Protein AF-A0A1G1FWP8-F1 (afdb_monomer_lite)

Structure (mmCIF, N/CA/C/O backbone):
data_AF-A0A1G1FWP8-F1
#
_entry.id   AF-A0A1G1FWP8-F1
#
loop_
_atom_site.group_PDB
_atom_site.id
_atom_site.type_symbol
_atom_site.label_atom_id
_atom_site.label_alt_id
_atom_site.label_comp_id
_atom_site.label_asym_id
_atom_site.label_entity_id
_atom_site.label_seq_id
_atom_site.pdbx_PDB_ins_code
_atom_site.Cartn_x
_atom_site.Cartn_y
_atom_site.Cartn_z
_atom_site.occupancy
_atom_site.B_iso_or_equiv
_atom_site.auth_seq_id
_atom_site.auth_comp_id
_atom_site.auth_asym_id
_atom_site.auth_atom_id
_atom_site.pdbx_PDB_model_num
ATOM 1 N N . MET A 1 1 ? 5.254 16.203 -38.232 1.00 57.97 1 MET A N 1
ATOM 2 C CA . MET A 1 1 ? 5.543 15.141 -39.230 1.00 57.97 1 MET A CA 1
ATOM 3 C C . MET A 1 1 ? 5.847 15.829 -40.545 1.00 57.97 1 MET A C 1
ATOM 5 O O . MET A 1 1 ? 5.117 16.746 -40.890 1.00 57.97 1 MET A O 1
ATOM 9 N N . GLY A 1 2 ? 6.909 15.427 -41.246 1.00 68.50 2 GLY A N 1
ATOM 10 C CA . GLY A 1 2 ? 7.312 16.059 -42.510 1.00 68.50 2 GLY A CA 1
ATOM 11 C C . GLY A 1 2 ? 8.265 17.252 -42.384 1.00 68.50 2 GLY A C 1
ATOM 12 O O . GLY A 1 2 ? 8.711 17.759 -43.410 1.00 68.50 2 GLY A O 1
ATOM 13 N N . ASP A 1 3 ? 8.626 17.658 -41.164 1.00 78.38 3 ASP A N 1
ATOM 14 C CA . ASP A 1 3 ? 9.611 18.714 -40.929 1.00 78.38 3 ASP A CA 1
ATOM 15 C C . ASP A 1 3 ? 11.027 18.238 -41.263 1.00 78.38 3 ASP A C 1
ATOM 17 O O . ASP A 1 3 ? 11.394 17.084 -41.019 1.00 78.38 3 ASP A O 1
ATOM 21 N N . ASN A 1 4 ? 11.823 19.150 -41.817 1.00 83.50 4 ASN A N 1
ATOM 22 C CA . ASN A 1 4 ? 13.209 18.915 -42.193 1.00 83.50 4 ASN A CA 1
ATOM 23 C C . ASN A 1 4 ? 14.135 19.406 -41.080 1.00 83.50 4 ASN A C 1
ATOM 25 O O . ASN A 1 4 ? 14.260 20.610 -40.858 1.00 83.50 4 ASN A O 1
ATOM 29 N N . ILE A 1 5 ? 14.803 18.480 -40.396 1.00 82.75 5 ILE A N 1
ATOM 30 C CA . ILE A 1 5 ? 15.697 18.786 -39.278 1.00 82.75 5 ILE A CA 1
ATOM 31 C C . ILE A 1 5 ? 17.153 18.593 -39.723 1.00 82.75 5 ILE A C 1
ATOM 33 O O . ILE A 1 5 ? 17.507 17.517 -40.218 1.00 82.75 5 ILE A O 1
ATOM 37 N N . PRO A 1 6 ? 18.024 19.606 -39.560 1.00 81.25 6 PRO A N 1
ATOM 38 C CA . PRO A 1 6 ? 19.450 19.454 -39.811 1.00 81.25 6 PRO A CA 1
ATOM 39 C C . PRO A 1 6 ? 20.115 18.675 -38.669 1.00 81.25 6 PRO A C 1
ATOM 41 O O . PRO A 1 6 ? 20.051 19.070 -37.507 1.00 81.25 6 PRO A O 1
ATOM 44 N N . PHE A 1 7 ? 20.805 17.586 -39.001 1.00 78.31 7 PHE A N 1
ATOM 45 C CA . PHE A 1 7 ? 21.550 16.755 -38.058 1.00 78.31 7 PHE A CA 1
ATOM 46 C C . PHE A 1 7 ? 22.943 16.447 -38.631 1.00 78.31 7 PHE A C 1
ATOM 48 O O . PHE A 1 7 ? 23.071 15.938 -39.744 1.00 78.31 7 PHE A O 1
ATOM 55 N N . PHE A 1 8 ? 24.007 16.832 -37.913 1.00 74.81 8 PHE A N 1
ATOM 56 C CA . PHE A 1 8 ? 25.414 16.680 -38.339 1.00 74.81 8 PHE A CA 1
ATOM 57 C C . PHE A 1 8 ? 25.702 17.098 -39.799 1.00 74.81 8 PHE A C 1
ATOM 59 O O . PHE A 1 8 ? 26.427 16.429 -40.535 1.00 74.81 8 PHE A O 1
ATOM 66 N N . GLY A 1 9 ? 25.125 18.222 -40.240 1.00 72.81 9 GLY A N 1
ATOM 67 C CA . GLY A 1 9 ? 25.343 18.772 -41.585 1.00 72.81 9 GLY A CA 1
ATOM 68 C C . GLY A 1 9 ? 24.559 18.080 -42.711 1.00 72.81 9 GLY A C 1
ATOM 69 O O . GLY A 1 9 ? 24.780 18.398 -43.882 1.00 72.81 9 GLY A O 1
ATOM 70 N N . THR A 1 10 ? 23.644 17.165 -42.373 1.00 81.50 10 THR A N 1
ATOM 71 C CA . THR A 1 10 ? 22.699 16.522 -43.300 1.00 81.50 10 THR A CA 1
ATOM 72 C C . THR A 1 10 ? 21.267 16.820 -42.861 1.00 81.50 10 THR A C 1
ATOM 74 O O . THR A 1 10 ? 20.956 16.755 -41.677 1.00 81.50 10 THR A O 1
ATOM 77 N N . THR A 1 11 ? 20.388 17.165 -43.798 1.00 84.31 11 THR A N 1
ATOM 78 C CA . THR A 1 11 ? 18.976 17.433 -43.493 1.00 84.31 11 THR A CA 1
ATOM 79 C C . THR A 1 11 ? 18.168 16.148 -43.627 1.00 84.31 11 THR A C 1
ATOM 81 O O . THR A 1 11 ? 18.224 15.501 -44.672 1.00 84.31 11 THR A O 1
ATOM 84 N N . PHE A 1 12 ? 17.416 15.792 -42.586 1.00 86.31 12 PHE A N 1
ATOM 85 C CA . PHE A 1 12 ? 16.538 14.623 -42.562 1.00 86.31 12 PHE A CA 1
ATOM 86 C C . PHE A 1 12 ? 15.079 15.035 -42.432 1.00 86.31 12 PHE A C 1
ATOM 88 O O . PHE A 1 12 ? 14.762 15.975 -41.707 1.00 86.31 12 PHE A O 1
ATOM 95 N N . GLN A 1 13 ? 14.194 14.297 -43.098 1.00 86.31 13 GLN A N 1
ATOM 96 C CA . GLN A 1 13 ? 12.755 14.468 -42.953 1.00 86.31 13 GLN A CA 1
ATOM 97 C C . GLN A 1 13 ? 12.233 13.580 -41.819 1.00 86.31 13 GLN A C 1
ATOM 99 O O . GLN A 1 13 ? 12.523 12.382 -41.773 1.00 86.31 13 GLN A O 1
ATOM 104 N N . VAL A 1 14 ? 11.446 14.152 -40.907 1.00 86.81 14 VAL A N 1
ATOM 105 C CA . VAL A 1 14 ? 10.853 13.406 -39.789 1.00 86.81 14 VAL A CA 1
ATOM 106 C C . VAL A 1 14 ? 9.705 12.527 -40.285 1.00 86.81 14 VAL A C 1
ATOM 108 O O . VAL A 1 14 ? 8.637 13.037 -40.638 1.00 86.81 14 VAL A O 1
ATOM 111 N N . ALA A 1 15 ? 9.915 11.208 -40.250 1.00 86.06 15 ALA A N 1
ATOM 112 C CA . ALA A 1 15 ? 8.915 10.207 -40.628 1.00 86.06 15 ALA A CA 1
ATOM 113 C C . ALA A 1 15 ? 7.776 10.077 -39.599 1.00 86.06 15 ALA A C 1
ATOM 115 O O . ALA A 1 15 ? 6.624 9.886 -39.977 1.00 86.06 15 ALA A O 1
ATOM 116 N N . GLY A 1 16 ? 8.072 10.221 -38.304 1.00 84.44 16 GLY A N 1
ATOM 117 C CA . GLY A 1 16 ? 7.080 10.109 -37.237 1.00 84.44 16 GLY A CA 1
ATOM 118 C C . GLY A 1 16 ? 7.654 10.377 -35.850 1.00 84.44 16 GLY A C 1
ATOM 119 O O . GLY A 1 16 ? 8.866 10.481 -35.680 1.00 84.44 16 GLY A O 1
ATOM 120 N N . THR A 1 17 ? 6.762 10.509 -34.873 1.00 85.00 17 THR A N 1
ATOM 121 C CA . THR A 1 17 ? 7.079 10.690 -33.450 1.00 85.00 17 THR A CA 1
ATOM 122 C C . THR A 1 17 ? 6.459 9.544 -32.665 1.00 85.00 17 THR A C 1
ATOM 124 O O . THR A 1 17 ? 5.287 9.234 -32.873 1.00 85.00 17 THR A O 1
ATOM 127 N N . MET A 1 18 ? 7.240 8.911 -31.794 1.00 81.19 18 MET A N 1
ATOM 128 C CA . MET A 1 18 ? 6.778 7.813 -30.940 1.00 81.19 18 MET A CA 1
ATOM 129 C C . MET A 1 18 ? 6.233 8.342 -29.610 1.00 81.19 18 MET A C 1
ATOM 131 O O . MET A 1 18 ? 6.491 9.491 -29.245 1.00 81.19 18 MET A O 1
ATOM 135 N N . GLU A 1 19 ? 5.477 7.507 -28.896 1.00 82.25 19 GLU A N 1
ATOM 136 C CA . GLU A 1 19 ? 5.002 7.834 -27.551 1.00 82.25 19 GLU A CA 1
ATOM 137 C C . GLU A 1 19 ? 6.176 7.960 -26.566 1.00 82.25 19 GLU A C 1
ATOM 139 O O . GLU A 1 19 ? 7.147 7.201 -26.665 1.00 82.25 19 GLU A O 1
ATOM 144 N N . PRO A 1 20 ? 6.115 8.916 -25.623 1.00 77.25 20 PRO A N 1
ATOM 145 C CA . PRO A 1 20 ? 7.182 9.119 -24.657 1.00 77.25 20 PRO A CA 1
ATOM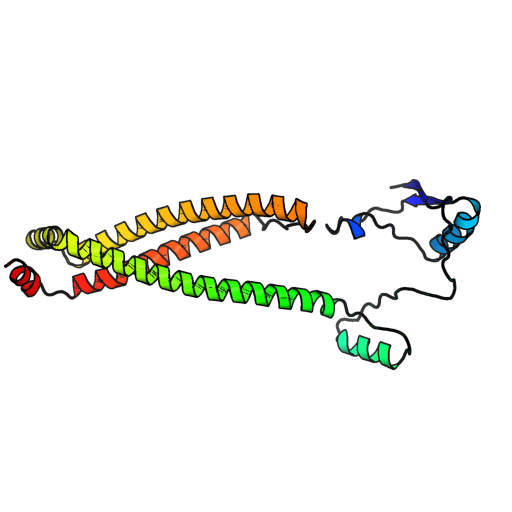 146 C C . PRO A 1 20 ? 7.298 7.913 -23.722 1.00 77.25 20 PRO A C 1
ATOM 148 O O . PRO A 1 20 ? 6.325 7.472 -23.114 1.00 77.25 20 PRO A O 1
ATOM 151 N N . THR A 1 21 ? 8.522 7.416 -23.569 1.00 73.12 21 THR A N 1
ATOM 152 C CA . THR A 1 21 ? 8.863 6.323 -22.649 1.00 73.12 21 THR A CA 1
ATOM 153 C C . THR A 1 21 ? 8.963 6.797 -21.197 1.00 73.12 21 THR A C 1
ATOM 155 O O . THR A 1 21 ? 9.006 5.980 -20.279 1.00 73.12 21 THR A O 1
ATOM 158 N N . GLY A 1 22 ? 9.019 8.116 -20.972 1.00 67.38 22 GLY A N 1
ATOM 159 C CA . GLY A 1 22 ? 9.203 8.725 -19.655 1.00 67.38 22 GLY A CA 1
ATOM 160 C C . GLY A 1 22 ? 10.665 8.751 -19.201 1.00 67.38 22 GLY A C 1
ATOM 161 O O . GLY A 1 22 ? 10.961 9.223 -18.104 1.00 67.38 22 GLY A O 1
ATOM 162 N N . MET A 1 23 ? 11.590 8.269 -20.033 1.00 68.81 23 MET A N 1
ATOM 163 C CA . MET A 1 23 ? 13.027 8.342 -19.801 1.00 68.81 23 MET A CA 1
ATOM 164 C C . MET A 1 23 ? 13.624 9.440 -20.687 1.00 68.81 23 MET A C 1
ATOM 166 O O . MET A 1 23 ? 13.801 9.239 -21.886 1.00 68.81 23 MET A O 1
ATOM 170 N N . ASP A 1 24 ? 14.012 10.573 -20.087 1.00 64.88 24 ASP A N 1
ATOM 171 C CA . ASP A 1 24 ? 14.519 11.781 -20.783 1.00 64.88 24 ASP A CA 1
ATOM 172 C C . ASP A 1 24 ? 15.655 11.490 -21.788 1.00 64.88 24 ASP A C 1
ATOM 174 O O . ASP A 1 24 ? 15.802 12.190 -22.786 1.00 64.88 24 ASP A O 1
ATOM 178 N N . PHE A 1 25 ? 16.444 10.433 -21.566 1.00 66.06 25 PHE A N 1
ATOM 179 C CA . PHE A 1 25 ? 17.474 9.993 -22.511 1.00 66.06 25 PHE A CA 1
ATOM 180 C C . PHE A 1 25 ? 16.898 9.361 -23.792 1.00 66.06 25 PHE A C 1
ATOM 182 O O . PHE A 1 25 ? 17.335 9.701 -24.891 1.00 66.06 25 PHE A O 1
ATOM 189 N N . PHE A 1 26 ? 15.923 8.457 -23.668 1.00 71.50 26 PHE A N 1
ATOM 190 C CA . PHE A 1 26 ? 15.308 7.780 -24.815 1.00 71.50 26 PHE A CA 1
ATOM 191 C C . PHE A 1 26 ? 14.341 8.701 -25.560 1.00 71.50 26 PHE A C 1
ATOM 193 O O . PHE A 1 26 ? 14.305 8.684 -26.789 1.00 71.50 26 PHE A O 1
ATOM 200 N N . ASP A 1 27 ? 13.645 9.578 -24.839 1.00 77.69 27 ASP A N 1
ATOM 201 C CA . ASP A 1 27 ? 12.673 10.514 -25.415 1.00 77.69 27 ASP A CA 1
ATOM 202 C C . ASP A 1 27 ? 13.338 11.624 -26.254 1.00 77.69 27 ASP A C 1
ATOM 204 O O . ASP A 1 27 ? 12.684 12.284 -27.060 1.00 77.69 27 ASP A O 1
ATOM 208 N N . ARG A 1 28 ? 14.660 11.806 -26.115 1.00 79.38 28 ARG A N 1
ATOM 209 C CA . ARG A 1 28 ? 15.481 12.719 -26.934 1.00 79.38 28 ARG A CA 1
ATOM 210 C C . ARG A 1 28 ? 16.308 12.005 -28.004 1.00 79.38 28 ARG A C 1
ATOM 212 O O . ARG A 1 28 ? 17.201 12.616 -28.594 1.00 79.38 28 ARG A O 1
ATOM 219 N N . SER A 1 29 ? 16.051 10.721 -28.246 1.00 81.62 29 SER A N 1
ATOM 220 C CA . SER A 1 29 ? 16.776 9.931 -29.242 1.00 81.62 29 SER A CA 1
ATOM 221 C C . SER A 1 29 ? 16.056 9.913 -30.596 1.00 81.62 29 SER A C 1
ATOM 223 O O . SER A 1 29 ? 14.831 9.962 -30.677 1.00 81.62 29 SER A O 1
ATOM 225 N N . GLY A 1 30 ? 16.835 9.881 -31.680 1.00 84.94 30 GLY A N 1
ATOM 226 C CA . GLY A 1 30 ? 16.328 9.758 -33.045 1.00 84.94 30 GLY A CA 1
ATOM 227 C C . GLY A 1 30 ? 16.655 8.386 -33.621 1.00 84.94 30 GLY A C 1
ATOM 228 O O . GLY A 1 30 ? 17.785 7.916 -33.496 1.00 84.94 30 GLY A O 1
ATOM 229 N N . PHE A 1 31 ? 15.684 7.766 -34.288 1.00 85.19 31 PHE A N 1
ATOM 230 C CA . PHE A 1 31 ? 15.853 6.481 -34.962 1.00 85.19 31 PHE A CA 1
ATOM 231 C C . PHE A 1 31 ? 15.969 6.708 -36.467 1.00 85.19 31 PHE A C 1
ATOM 233 O O . PHE A 1 31 ? 15.176 7.439 -37.060 1.00 85.19 31 PHE A O 1
ATOM 240 N N . MET A 1 32 ? 16.971 6.095 -37.090 1.00 87.75 32 MET A N 1
ATOM 241 C CA . MET A 1 32 ? 17.199 6.191 -38.530 1.00 87.75 32 MET A CA 1
ATOM 242 C C . MET A 1 32 ? 17.766 4.884 -39.075 1.00 87.75 32 MET A C 1
ATOM 244 O O . MET A 1 32 ? 18.295 4.064 -38.326 1.00 87.75 32 MET A O 1
ATOM 248 N N . SER A 1 33 ? 17.672 4.700 -40.392 1.00 88.38 33 SER A N 1
ATOM 249 C CA . SER A 1 33 ? 18.286 3.549 -41.052 1.00 88.38 33 SER A CA 1
ATOM 250 C C . SER A 1 33 ? 19.816 3.613 -40.972 1.00 88.38 33 SER A C 1
ATOM 252 O O . SER A 1 33 ? 20.410 4.697 -40.961 1.00 88.38 33 SER A O 1
ATOM 254 N N . LEU A 1 34 ? 20.465 2.446 -40.976 1.00 84.75 34 LEU A N 1
ATOM 255 C CA . LEU A 1 34 ? 21.926 2.351 -40.966 1.00 84.75 34 LEU A CA 1
ATOM 256 C C . LEU A 1 34 ? 22.547 3.034 -42.201 1.00 84.75 34 LEU A C 1
ATOM 258 O O . LEU A 1 34 ? 23.570 3.708 -42.102 1.00 84.75 34 LEU A O 1
ATOM 262 N N . GLU A 1 35 ? 21.882 2.944 -43.356 1.00 84.94 35 GLU A N 1
ATOM 263 C CA . GLU A 1 35 ? 22.312 3.615 -44.585 1.00 84.94 35 GLU A CA 1
ATOM 264 C C . GLU A 1 35 ? 22.304 5.147 -44.433 1.00 84.94 35 GLU A C 1
ATOM 266 O O . GLU A 1 35 ? 23.266 5.826 -44.810 1.00 84.94 35 GLU A O 1
ATOM 271 N N . SER A 1 36 ? 21.243 5.697 -43.834 1.00 86.31 36 SER A N 1
ATOM 272 C CA . SER A 1 36 ? 21.140 7.126 -43.517 1.00 86.31 36 SER A CA 1
ATOM 273 C C . SER A 1 36 ? 22.238 7.566 -42.547 1.00 86.31 36 SER A C 1
ATOM 275 O O . SER A 1 36 ? 22.846 8.618 -42.756 1.00 86.31 36 SER A O 1
ATOM 277 N N . ALA A 1 37 ? 22.544 6.745 -41.538 1.00 85.19 37 ALA A N 1
ATOM 278 C CA . ALA A 1 37 ? 23.612 7.013 -40.580 1.00 85.19 37 ALA A CA 1
ATOM 279 C C . ALA A 1 37 ? 24.999 7.042 -41.249 1.00 85.19 37 ALA A C 1
ATOM 281 O O . ALA A 1 37 ? 25.789 7.949 -40.983 1.00 85.19 37 ALA A O 1
ATOM 282 N N . TYR A 1 38 ? 25.291 6.125 -42.180 1.00 84.69 38 TYR A N 1
ATOM 283 C CA . TYR A 1 38 ? 26.553 6.149 -42.932 1.00 84.69 38 TYR A CA 1
ATOM 284 C C . TYR A 1 38 ? 26.673 7.365 -43.857 1.00 84.69 38 TYR A C 1
ATOM 286 O O . TYR A 1 38 ? 27.745 7.972 -43.934 1.00 84.69 38 TYR A O 1
ATOM 294 N N . LYS A 1 39 ? 25.585 7.755 -44.537 1.00 83.38 39 LYS A N 1
ATOM 295 C CA . LYS A 1 39 ? 25.543 8.986 -45.349 1.00 83.38 39 LYS A CA 1
ATOM 296 C C . LYS A 1 39 ? 25.798 10.224 -44.487 1.00 83.38 39 LYS A C 1
ATOM 298 O O . LYS A 1 39 ? 26.585 11.091 -44.869 1.00 83.38 39 LYS A O 1
ATOM 303 N N . MET A 1 40 ? 25.194 10.273 -43.301 1.00 85.50 40 MET A N 1
ATOM 304 C CA . MET A 1 40 ? 25.415 11.336 -42.325 1.00 85.50 40 MET A CA 1
ATOM 305 C C . MET A 1 40 ? 26.870 11.396 -41.857 1.00 85.50 40 MET A C 1
ATOM 307 O O . MET A 1 40 ? 27.458 12.471 -41.872 1.00 85.50 40 MET A O 1
ATOM 311 N N . ALA A 1 41 ? 27.464 10.260 -41.479 1.00 82.94 41 ALA A N 1
ATOM 312 C CA . ALA A 1 41 ? 28.851 10.198 -41.020 1.00 82.94 41 ALA A CA 1
ATOM 313 C C . ALA A 1 41 ? 29.833 10.679 -42.102 1.00 82.94 41 ALA A C 1
ATOM 315 O O . ALA A 1 41 ? 30.758 11.435 -41.809 1.00 82.94 41 ALA A O 1
ATOM 316 N N . GLY A 1 42 ? 29.592 10.323 -43.371 1.00 81.94 42 GLY A N 1
ATOM 317 C CA . GLY A 1 42 ? 30.376 10.827 -44.503 1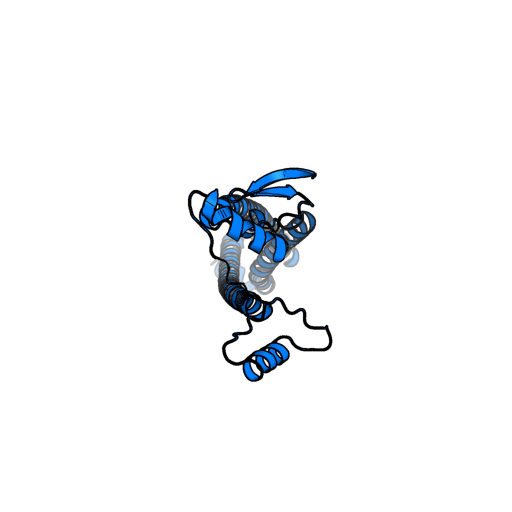.00 81.94 42 GLY A CA 1
ATOM 318 C C . GLY A 1 42 ? 30.289 12.349 -44.655 1.00 81.94 42 GLY A C 1
ATOM 319 O O . GLY A 1 42 ? 31.313 13.029 -44.713 1.00 81.94 42 GLY A O 1
ATOM 320 N N . ASN A 1 43 ? 29.072 12.900 -44.645 1.00 80.88 43 ASN A N 1
ATOM 321 C CA . ASN A 1 43 ? 28.843 14.346 -44.760 1.00 80.88 43 ASN A CA 1
ATOM 322 C C . ASN A 1 43 ? 29.343 15.131 -43.535 1.00 80.88 43 ASN A C 1
ATOM 324 O O . ASN A 1 43 ? 29.791 16.275 -43.661 1.00 80.88 43 ASN A O 1
ATOM 328 N N . SER A 1 44 ? 29.302 14.512 -42.355 1.00 80.06 44 SER A N 1
ATOM 329 C CA . SER A 1 44 ? 29.753 15.091 -41.091 1.00 80.06 44 SER A CA 1
ATOM 330 C C . SER A 1 44 ? 31.242 15.435 -41.108 1.00 80.06 44 SER A C 1
ATOM 332 O O . SER A 1 44 ? 31.628 16.379 -40.424 1.00 80.06 44 SER A O 1
ATOM 334 N N . LYS A 1 45 ? 32.069 14.736 -41.900 1.00 75.75 45 LYS A N 1
ATOM 335 C CA . LYS A 1 45 ? 33.504 15.047 -42.034 1.00 75.75 45 LYS A CA 1
ATOM 336 C C . LYS A 1 45 ? 33.772 16.419 -42.658 1.00 75.75 45 LYS A C 1
ATOM 338 O O . LYS A 1 45 ? 34.825 16.993 -42.414 1.00 75.75 45 LYS A O 1
ATOM 343 N N . VAL A 1 46 ? 32.828 16.932 -43.450 1.00 74.75 46 VAL A N 1
ATOM 344 C CA . VAL A 1 46 ? 32.974 18.196 -44.192 1.00 74.75 46 VAL A CA 1
ATOM 345 C C . VAL A 1 46 ? 32.140 19.319 -43.576 1.00 74.75 46 VAL A C 1
ATOM 347 O O . VAL A 1 46 ? 32.552 20.473 -43.598 1.00 74.75 46 VAL A O 1
ATOM 350 N N . LYS A 1 47 ? 30.954 19.000 -43.044 1.00 74.69 47 LYS A N 1
ATOM 351 C CA . LYS A 1 47 ? 29.950 20.003 -42.651 1.00 74.69 47 LYS A CA 1
ATOM 352 C C . LYS A 1 47 ? 29.706 20.126 -41.145 1.00 74.69 47 LYS A C 1
ATOM 354 O O . LYS A 1 47 ? 29.002 21.048 -40.743 1.00 74.69 47 LYS A O 1
ATOM 359 N N . ALA A 1 48 ? 30.218 19.216 -40.314 1.00 72.19 48 ALA A N 1
ATOM 360 C CA . ALA A 1 48 ? 29.965 19.246 -38.872 1.00 72.19 48 ALA A CA 1
ATOM 361 C C . ALA A 1 48 ? 31.140 19.840 -38.083 1.00 72.19 48 ALA A C 1
ATOM 363 O O . ALA A 1 48 ? 32.297 19.695 -38.459 1.00 72.19 48 ALA A O 1
ATOM 364 N N . ILE A 1 49 ? 30.827 20.451 -36.935 1.00 72.75 49 ILE A N 1
ATOM 365 C CA . ILE A 1 49 ? 31.812 21.018 -35.994 1.00 72.75 49 ILE A CA 1
ATOM 366 C C . ILE A 1 49 ? 32.696 19.916 -35.383 1.00 72.75 49 ILE A C 1
ATOM 368 O O . ILE A 1 49 ? 33.875 20.135 -35.121 1.00 72.75 49 ILE A O 1
ATOM 372 N N . LYS A 1 50 ? 32.133 18.718 -35.174 1.00 75.25 50 LYS A N 1
ATOM 373 C CA . LYS A 1 50 ? 32.859 17.524 -34.733 1.00 75.25 50 LYS A CA 1
ATOM 374 C C . LYS A 1 50 ? 32.501 16.354 -35.656 1.00 75.25 50 LYS A C 1
ATOM 376 O O . LYS A 1 50 ? 31.314 16.035 -35.756 1.00 75.25 50 LYS A O 1
ATOM 381 N N . PRO A 1 51 ? 33.479 15.734 -36.338 1.00 72.62 51 PRO A N 1
ATOM 382 C CA . PRO A 1 51 ? 33.213 14.622 -37.237 1.00 72.62 51 PRO A CA 1
ATOM 383 C C . PRO A 1 51 ? 32.824 13.370 -36.448 1.00 72.62 51 PRO A C 1
ATOM 385 O O . PRO A 1 51 ? 33.390 13.088 -35.390 1.00 72.62 51 PRO A O 1
ATOM 388 N N . ILE A 1 52 ? 31.866 12.616 -36.982 1.00 77.56 52 ILE A N 1
ATOM 389 C CA . ILE A 1 52 ? 31.500 11.290 -36.481 1.00 77.56 52 ILE A CA 1
ATOM 390 C C . ILE A 1 52 ? 32.100 10.239 -37.407 1.00 77.56 52 ILE A C 1
ATOM 392 O O . ILE A 1 52 ? 31.948 10.313 -38.627 1.00 77.56 52 ILE A O 1
ATOM 396 N N . GLU A 1 53 ? 32.735 9.229 -36.821 1.00 75.38 53 GLU A N 1
ATOM 397 C CA . GLU A 1 53 ? 33.169 8.037 -37.540 1.00 75.38 53 GLU A CA 1
ATOM 398 C C . GLU A 1 53 ? 32.297 6.852 -37.140 1.00 75.38 53 GLU A C 1
ATOM 400 O O . GLU A 1 53 ? 32.223 6.488 -35.969 1.00 75.38 53 GLU A O 1
ATOM 405 N N . ILE A 1 54 ? 31.618 6.264 -38.124 1.00 77.56 54 ILE A N 1
ATOM 406 C CA . ILE A 1 54 ? 30.860 5.024 -37.961 1.00 77.56 54 ILE A CA 1
ATOM 407 C C . ILE A 1 54 ? 31.538 3.988 -38.854 1.00 77.56 54 ILE A C 1
ATOM 409 O O . ILE A 1 54 ? 31.565 4.147 -40.077 1.00 77.56 54 ILE A O 1
ATOM 413 N N . GLY A 1 55 ? 32.122 2.957 -38.241 1.00 75.00 55 GLY A N 1
ATOM 414 C CA . GLY A 1 55 ? 32.718 1.840 -38.967 1.00 75.00 55 GLY A CA 1
ATOM 415 C C . GLY A 1 55 ? 31.649 1.102 -39.772 1.00 75.00 55 GLY A C 1
ATOM 416 O O . GLY A 1 55 ? 30.570 0.811 -39.259 1.00 75.00 55 GLY A O 1
ATOM 417 N N . ARG A 1 56 ? 31.922 0.817 -41.049 1.00 75.62 56 ARG A N 1
ATOM 418 C CA . ARG A 1 56 ? 31.004 0.013 -41.876 1.00 75.62 56 ARG A CA 1
ATOM 419 C C . ARG A 1 56 ? 30.995 -1.463 -41.472 1.00 75.62 56 ARG A C 1
ATOM 421 O O . ARG A 1 56 ? 29.985 -2.125 -41.663 1.00 75.62 56 ARG A O 1
ATOM 428 N N . ASP A 1 57 ? 32.074 -1.913 -40.836 1.00 75.75 57 ASP A N 1
ATOM 429 C CA . ASP A 1 57 ? 32.284 -3.312 -40.450 1.00 75.75 57 ASP A CA 1
ATOM 430 C C . ASP A 1 57 ? 32.067 -3.559 -38.948 1.00 75.75 57 ASP A C 1
ATOM 432 O O . ASP A 1 57 ? 32.370 -4.638 -38.443 1.00 75.75 57 ASP A O 1
ATOM 436 N N . SER A 1 58 ? 31.560 -2.568 -38.205 1.00 73.56 58 SER A N 1
ATOM 437 C CA . SER A 1 58 ? 31.284 -2.698 -36.774 1.00 73.56 58 SER A CA 1
ATOM 438 C C . SER A 1 58 ? 29.846 -2.309 -36.444 1.00 73.56 58 SER A C 1
ATOM 440 O O . SER A 1 58 ? 29.381 -1.208 -36.730 1.00 73.56 58 SER A O 1
ATOM 442 N N . ILE A 1 59 ? 29.134 -3.238 -35.809 1.00 79.00 59 ILE A N 1
ATOM 443 C CA . ILE A 1 59 ? 27.791 -3.025 -35.272 1.00 79.00 59 ILE A CA 1
ATOM 444 C C . ILE A 1 59 ? 27.919 -2.987 -33.753 1.00 79.00 59 ILE A C 1
ATOM 446 O O . ILE A 1 59 ? 28.474 -3.906 -33.156 1.00 79.00 59 ILE A O 1
ATOM 450 N N . SER A 1 60 ? 27.424 -1.922 -33.122 1.00 79.31 60 SER A N 1
ATOM 451 C CA . SER A 1 60 ? 27.516 -1.770 -31.664 1.00 79.31 60 SER A CA 1
ATOM 452 C C . SER A 1 60 ? 26.581 -2.719 -30.913 1.00 79.31 60 SER A C 1
ATOM 454 O O . SER A 1 60 ? 26.979 -3.286 -29.901 1.00 79.31 60 SER A O 1
ATOM 456 N N . THR A 1 61 ? 25.353 -2.897 -31.412 1.00 83.44 61 THR A N 1
ATOM 457 C CA . THR A 1 61 ? 24.315 -3.699 -30.752 1.00 83.44 61 THR A CA 1
ATOM 458 C C . THR A 1 61 ? 23.414 -4.353 -31.790 1.00 83.44 61 THR A C 1
ATOM 460 O O . THR A 1 61 ? 22.968 -3.695 -32.728 1.00 83.44 61 THR A O 1
ATOM 463 N N . VAL A 1 62 ? 23.093 -5.629 -31.583 1.00 84.81 62 VAL A N 1
ATOM 464 C CA . VAL A 1 62 ? 22.065 -6.351 -32.338 1.00 84.81 62 VAL A CA 1
ATOM 465 C C . VAL A 1 62 ? 20.923 -6.671 -31.383 1.00 84.81 62 VAL A C 1
ATOM 467 O O . VAL A 1 62 ? 21.139 -7.278 -30.335 1.00 84.81 62 VAL A O 1
ATOM 470 N N . LEU A 1 63 ? 19.712 -6.240 -31.731 1.00 86.19 63 LEU A N 1
ATOM 471 C CA . LEU A 1 63 ? 18.508 -6.581 -30.982 1.00 86.19 63 LEU A CA 1
ATOM 472 C C . LEU A 1 63 ? 17.944 -7.885 -31.539 1.00 86.19 63 LEU A C 1
ATOM 474 O O . LEU A 1 63 ? 17.638 -7.974 -32.726 1.00 86.19 63 LEU A O 1
ATOM 478 N N . VAL A 1 64 ? 17.819 -8.891 -30.678 1.00 85.38 64 VAL A N 1
ATOM 479 C CA . VAL A 1 64 ? 17.278 -10.204 -31.034 1.00 85.38 64 VAL A CA 1
ATOM 480 C C . VAL A 1 64 ? 15.974 -10.397 -30.278 1.00 85.38 64 VAL A C 1
ATOM 482 O O . VAL A 1 64 ? 15.963 -10.412 -29.048 1.00 85.38 64 VAL A O 1
ATOM 485 N N . GLN A 1 65 ? 14.873 -10.542 -31.011 1.00 85.94 65 GLN A N 1
ATOM 486 C CA . GLN A 1 65 ? 13.586 -10.899 -30.429 1.00 85.94 65 GLN A CA 1
ATOM 487 C C . GLN A 1 65 ? 13.468 -12.422 -30.381 1.00 85.94 65 GLN A C 1
ATOM 489 O O . GLN A 1 65 ? 13.534 -13.095 -31.408 1.00 85.94 65 GLN A O 1
ATOM 494 N N . VAL A 1 66 ? 13.320 -12.960 -29.174 1.00 86.69 66 VAL A N 1
ATOM 495 C CA . VAL A 1 66 ? 13.176 -14.399 -28.940 1.00 86.69 66 VAL A CA 1
ATOM 496 C C . VAL A 1 66 ? 11.699 -14.777 -29.078 1.00 86.69 66 VAL A C 1
ATOM 498 O O . VAL A 1 66 ? 10.838 -14.079 -28.545 1.00 86.69 66 VAL A O 1
ATOM 501 N N . GLY A 1 67 ? 11.401 -15.850 -29.817 1.00 86.38 67 GLY A N 1
ATOM 502 C CA . GLY A 1 67 ? 10.040 -16.385 -29.928 1.00 86.38 67 GLY A CA 1
ATOM 503 C C . GLY A 1 67 ? 9.552 -16.976 -28.602 1.00 86.38 67 GLY A C 1
ATOM 504 O O . GLY A 1 67 ? 10.362 -17.459 -27.814 1.00 86.38 67 GLY A O 1
ATOM 505 N N . GLU A 1 68 ? 8.238 -16.971 -28.368 1.00 80.44 68 GLU A N 1
ATOM 506 C CA . GLU A 1 68 ? 7.621 -17.363 -27.084 1.00 80.44 68 GLU A CA 1
ATOM 507 C C . GLU A 1 68 ? 7.958 -18.798 -26.628 1.00 80.44 68 GLU A C 1
ATOM 509 O O . GLU A 1 68 ? 7.887 -19.109 -25.442 1.00 80.44 68 GLU A O 1
ATOM 514 N N . GLU A 1 69 ? 8.381 -19.666 -27.550 1.00 82.06 69 GLU A 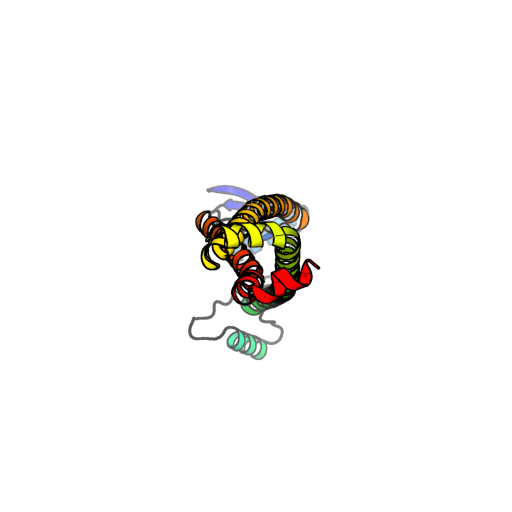N 1
ATOM 515 C CA . GLU A 1 69 ? 8.760 -21.058 -27.279 1.00 82.06 69 GLU A CA 1
ATOM 516 C C . GLU A 1 69 ? 10.145 -21.217 -26.618 1.00 82.06 69 GLU A C 1
ATOM 518 O O . GLU A 1 69 ? 10.466 -22.289 -26.098 1.00 82.06 69 GLU A O 1
ATOM 523 N N . PHE A 1 70 ? 10.982 -20.173 -26.619 1.00 83.31 70 PHE A N 1
ATOM 524 C CA . PHE A 1 70 ? 12.364 -20.242 -26.139 1.00 83.31 70 PHE A CA 1
ATOM 525 C C . PHE A 1 70 ? 12.612 -19.322 -24.942 1.00 83.31 70 PHE A C 1
ATOM 527 O O . PHE A 1 70 ? 12.193 -18.169 -24.906 1.00 83.31 70 PHE A O 1
ATOM 534 N N . THR A 1 71 ? 13.382 -19.806 -23.963 1.00 83.44 71 THR A N 1
ATOM 535 C CA . THR A 1 71 ? 13.830 -18.976 -22.836 1.00 83.44 71 THR A CA 1
ATOM 536 C C . THR A 1 71 ? 14.974 -18.053 -23.279 1.00 83.44 71 THR A C 1
ATOM 538 O O . THR A 1 71 ? 15.989 -18.566 -23.769 1.00 83.44 71 THR A O 1
ATOM 541 N N . PRO A 1 72 ? 14.882 -16.726 -23.057 1.00 83.75 72 PRO A N 1
ATOM 542 C CA . PRO A 1 72 ? 15.918 -15.769 -23.450 1.00 83.75 72 PRO A CA 1
ATOM 543 C C . PRO A 1 72 ? 17.315 -16.104 -22.914 1.00 83.75 72 PRO A C 1
ATOM 545 O O . PRO A 1 72 ? 18.294 -15.951 -23.639 1.00 83.75 72 PRO A O 1
ATOM 548 N N . ASP A 1 73 ? 17.412 -16.645 -21.696 1.00 84.88 73 ASP A N 1
ATOM 549 C CA . ASP A 1 73 ? 18.690 -17.038 -21.088 1.00 84.88 73 ASP A CA 1
ATOM 550 C C . ASP A 1 73 ? 19.400 -18.145 -21.876 1.00 84.88 73 ASP A C 1
ATOM 552 O O . ASP A 1 73 ? 20.613 -18.104 -22.078 1.00 84.88 73 ASP A O 1
ATOM 556 N N . ARG A 1 74 ? 18.646 -19.135 -22.372 1.00 85.25 74 ARG A N 1
ATOM 557 C CA . ARG A 1 74 ? 19.218 -20.236 -23.160 1.00 85.25 74 ARG A CA 1
ATOM 558 C C . ARG A 1 74 ? 19.712 -19.749 -24.515 1.00 85.25 74 ARG A C 1
ATOM 560 O O . ARG A 1 74 ? 20.766 -20.187 -24.970 1.00 85.25 74 ARG A O 1
ATOM 567 N N . VAL A 1 75 ? 18.960 -18.848 -25.143 1.00 87.88 75 VAL A N 1
ATOM 568 C CA . VAL A 1 75 ? 19.339 -18.243 -26.425 1.00 87.88 75 VAL A CA 1
ATOM 569 C C . VAL A 1 75 ? 20.574 -17.360 -26.252 1.00 87.88 75 VAL A C 1
ATOM 571 O O . VAL A 1 75 ? 21.492 -17.445 -27.060 1.00 87.88 75 VAL A O 1
ATOM 574 N N . ALA A 1 76 ? 20.648 -16.585 -25.169 1.00 86.69 76 ALA A N 1
ATOM 575 C CA . ALA A 1 76 ? 21.808 -15.762 -24.852 1.00 86.69 76 ALA A CA 1
ATOM 576 C C . ALA A 1 76 ? 23.084 -16.594 -24.678 1.00 86.69 76 ALA A C 1
ATOM 578 O O . ALA A 1 76 ? 24.079 -16.314 -25.339 1.00 86.69 76 ALA A O 1
ATOM 579 N N . ILE A 1 77 ? 23.032 -17.667 -23.880 1.00 87.69 77 ILE A N 1
ATOM 580 C CA . ILE A 1 77 ? 24.174 -18.578 -23.691 1.00 87.69 77 ILE A CA 1
ATOM 581 C C . ILE A 1 77 ? 24.609 -19.196 -25.026 1.00 87.69 77 ILE A C 1
ATOM 583 O O . ILE A 1 77 ? 25.802 -19.313 -25.297 1.00 87.69 77 ILE A O 1
ATOM 587 N N . ARG A 1 78 ? 23.650 -19.576 -25.880 1.00 88.75 78 ARG A N 1
ATOM 588 C CA . ARG A 1 78 ? 23.937 -20.137 -27.207 1.00 88.75 78 ARG A CA 1
ATOM 589 C C . ARG A 1 78 ? 24.655 -19.127 -28.105 1.00 88.75 78 ARG A C 1
ATOM 591 O O . ARG A 1 78 ? 25.633 -19.486 -28.746 1.00 88.75 78 ARG A O 1
ATOM 598 N N . ILE A 1 79 ? 24.197 -17.876 -28.120 1.00 89.69 79 ILE A N 1
ATOM 599 C CA . ILE A 1 79 ? 24.803 -16.798 -28.914 1.00 89.69 79 ILE A CA 1
ATOM 600 C C . ILE A 1 79 ? 26.224 -16.494 -28.431 1.00 89.69 79 ILE A C 1
ATOM 602 O O . ILE A 1 79 ? 27.121 -16.369 -29.258 1.00 89.69 79 ILE A O 1
ATOM 606 N N . GLU A 1 80 ? 26.444 -16.405 -27.117 1.00 89.44 80 GLU A N 1
ATOM 607 C CA . GLU A 1 80 ? 27.781 -16.159 -26.553 1.00 89.44 80 GLU A CA 1
ATOM 608 C C . GLU A 1 80 ? 28.755 -17.308 -26.832 1.00 89.44 80 GLU A C 1
ATOM 610 O O . GLU A 1 80 ? 29.948 -17.080 -27.027 1.00 89.44 80 GLU A O 1
ATOM 615 N N . HIS A 1 81 ? 28.254 -18.545 -26.865 1.00 90.12 81 HIS A N 1
ATOM 616 C CA . HIS A 1 81 ? 29.059 -19.715 -27.194 1.00 90.12 81 HIS A CA 1
ATOM 617 C C . HIS A 1 81 ? 29.404 -19.784 -28.690 1.00 90.12 81 HIS A C 1
ATOM 619 O O . HIS A 1 81 ? 30.546 -20.065 -29.050 1.00 90.12 81 HIS A O 1
ATOM 625 N N . ASP A 1 82 ? 28.426 -19.534 -29.564 1.00 91.25 82 ASP A N 1
ATOM 626 C CA . ASP A 1 82 ? 28.580 -19.712 -31.011 1.00 91.25 82 ASP A CA 1
ATOM 627 C C . ASP A 1 82 ? 29.273 -18.503 -31.678 1.00 91.25 82 ASP A C 1
ATOM 629 O O . ASP A 1 82 ? 29.842 -18.638 -32.763 1.00 91.25 82 ASP A O 1
ATOM 633 N N . ILE A 1 83 ? 29.276 -17.329 -31.029 1.00 87.75 83 ILE A N 1
ATOM 634 C CA . ILE A 1 83 ? 29.906 -16.100 -31.529 1.00 87.75 83 ILE A CA 1
ATOM 635 C C . ILE A 1 83 ? 30.910 -15.562 -30.504 1.00 87.75 83 ILE A C 1
ATOM 637 O O . ILE A 1 83 ? 30.562 -14.876 -29.541 1.00 87.75 83 ILE A O 1
ATOM 641 N N . ALA A 1 84 ? 32.195 -15.814 -30.754 1.00 83.69 84 ALA A N 1
ATOM 642 C CA . ALA A 1 84 ? 33.271 -15.312 -29.907 1.00 83.69 84 ALA A CA 1
ATOM 643 C C . ALA A 1 84 ? 33.322 -13.770 -29.898 1.00 83.69 84 ALA A C 1
ATOM 645 O O . ALA A 1 84 ? 33.309 -13.124 -30.946 1.00 83.69 84 ALA A O 1
ATOM 646 N N . GLY A 1 85 ? 33.434 -13.181 -28.704 1.00 83.19 85 GLY A N 1
ATOM 647 C CA . GLY A 1 85 ? 33.594 -11.732 -28.521 1.00 83.19 85 GLY A CA 1
ATOM 648 C C . GLY A 1 85 ? 32.290 -10.936 -28.416 1.00 83.19 85 GLY A C 1
ATOM 649 O O . GLY A 1 85 ? 32.346 -9.715 -28.278 1.00 83.19 85 GLY A O 1
ATOM 650 N N . VAL A 1 86 ? 31.129 -11.597 -28.432 1.00 84.94 86 VAL A N 1
ATOM 651 C CA . VAL A 1 86 ? 29.827 -10.967 -28.177 1.00 84.94 86 VAL A CA 1
ATOM 652 C C . VAL A 1 86 ? 29.374 -11.279 -26.752 1.00 84.94 86 VAL A C 1
ATOM 654 O O . VAL A 1 86 ? 29.560 -12.387 -26.260 1.00 84.94 86 VAL A O 1
ATOM 657 N N . LYS A 1 87 ? 28.774 -10.289 -26.084 1.00 84.75 87 LYS A N 1
ATOM 658 C CA . LYS A 1 87 ? 28.118 -10.455 -24.784 1.00 84.75 87 LYS A CA 1
ATOM 659 C C . LYS A 1 87 ? 26.621 -10.243 -24.961 1.00 84.75 87 LYS A C 1
ATOM 661 O O . LYS A 1 87 ? 26.198 -9.162 -25.373 1.00 84.75 87 LYS A O 1
ATOM 666 N N . ALA A 1 88 ? 25.827 -11.260 -24.663 1.00 83.31 88 ALA A N 1
ATOM 667 C CA . ALA A 1 88 ? 24.384 -11.202 -24.780 1.00 83.31 88 ALA A CA 1
ATOM 668 C C . ALA A 1 88 ? 23.795 -10.548 -23.522 1.00 83.31 88 ALA A C 1
ATOM 670 O O . ALA A 1 88 ? 23.903 -11.049 -22.405 1.00 83.31 88 ALA A O 1
ATOM 671 N N . LEU A 1 89 ? 23.154 -9.396 -23.704 1.00 77.50 89 LEU A N 1
ATOM 672 C CA . LEU A 1 89 ? 22.429 -8.700 -22.644 1.00 77.50 89 LEU A CA 1
ATOM 673 C C . LEU A 1 89 ? 20.946 -9.046 -22.753 1.00 77.50 89 LEU A C 1
ATOM 675 O O . LEU A 1 89 ? 20.221 -8.487 -23.572 1.00 77.50 89 LEU A O 1
ATOM 679 N N . VAL A 1 90 ? 20.496 -9.973 -21.910 1.00 78.00 90 VAL A N 1
ATOM 680 C CA . VAL A 1 90 ? 19.075 -10.307 -21.789 1.00 78.00 90 VAL A CA 1
ATOM 681 C C . VAL A 1 90 ? 18.386 -9.197 -21.002 1.00 78.00 90 VAL A C 1
ATOM 683 O O . VAL A 1 90 ? 18.717 -8.974 -19.834 1.00 78.00 90 VAL A O 1
ATOM 686 N N . SER A 1 91 ? 17.410 -8.518 -21.610 1.00 66.75 91 SER A N 1
ATOM 687 C CA . SER A 1 91 ? 16.658 -7.427 -20.971 1.00 66.75 91 SER A CA 1
ATOM 688 C C . SER A 1 91 ? 16.025 -7.843 -19.637 1.00 66.75 91 SER A C 1
ATOM 690 O O . SER A 1 91 ? 15.962 -7.040 -18.706 1.00 66.75 91 SER A O 1
ATOM 692 N N . ASP A 1 92 ? 15.643 -9.115 -19.504 1.00 63.59 92 ASP A N 1
ATOM 693 C CA . ASP A 1 92 ? 15.055 -9.650 -18.278 1.00 63.59 92 ASP A CA 1
ATOM 694 C C . ASP A 1 92 ? 16.058 -9.717 -17.112 1.00 63.59 92 ASP A C 1
ATOM 696 O O . ASP A 1 92 ? 15.679 -9.548 -15.961 1.00 63.59 92 ASP A O 1
ATOM 700 N N . THR A 1 93 ? 17.367 -9.861 -17.350 1.00 58.44 93 THR A N 1
ATOM 701 C CA . THR A 1 93 ? 18.369 -9.902 -16.258 1.00 58.44 93 THR A CA 1
ATOM 702 C C . THR A 1 93 ? 18.585 -8.533 -15.605 1.00 58.44 93 THR A C 1
ATOM 704 O O . THR A 1 93 ? 18.703 -8.437 -14.381 1.00 58.44 93 THR A O 1
ATOM 707 N N . VAL A 1 94 ? 18.566 -7.453 -16.394 1.00 63.72 94 VAL A N 1
ATOM 708 C CA . VAL A 1 94 ? 18.680 -6.076 -15.885 1.00 63.72 94 VAL A CA 1
ATOM 709 C C . VAL A 1 94 ? 17.406 -5.688 -15.135 1.00 63.72 94 VAL A C 1
ATOM 711 O O . VAL A 1 94 ? 17.475 -5.214 -13.999 1.00 63.72 94 VAL A O 1
ATOM 714 N N . ILE A 1 95 ? 16.237 -5.969 -15.722 1.00 68.88 95 ILE A N 1
ATOM 715 C CA . ILE A 1 95 ? 14.938 -5.679 -15.104 1.00 68.88 95 ILE A CA 1
ATOM 716 C C . ILE A 1 95 ? 14.725 -6.544 -13.856 1.00 68.88 95 ILE A C 1
ATOM 718 O O . ILE A 1 95 ? 14.308 -6.028 -12.820 1.00 68.88 95 ILE A O 1
ATOM 722 N N . SER A 1 96 ? 15.063 -7.835 -13.892 1.00 69.31 96 SER A N 1
ATOM 723 C CA . SER A 1 96 ? 14.909 -8.732 -12.741 1.00 69.31 96 SER A CA 1
ATOM 724 C C . SER A 1 96 ? 15.874 -8.417 -11.604 1.00 69.31 96 SER A C 1
ATOM 726 O O . SER A 1 96 ? 15.493 -8.587 -10.449 1.00 69.31 96 SER A O 1
ATOM 728 N N . THR A 1 97 ? 17.082 -7.917 -11.876 1.00 71.69 97 THR A N 1
ATOM 729 C CA . THR A 1 97 ? 18.014 -7.496 -10.816 1.00 71.69 97 THR A CA 1
ATOM 730 C C . THR A 1 97 ? 17.480 -6.268 -10.086 1.00 71.69 97 THR A C 1
ATOM 732 O O . THR A 1 97 ? 17.399 -6.277 -8.857 1.00 71.69 97 THR A O 1
ATOM 735 N N . VAL A 1 98 ? 17.030 -5.250 -10.828 1.00 75.50 98 VAL A N 1
ATOM 736 C CA . VAL A 1 98 ? 16.396 -4.059 -10.240 1.00 75.50 98 VAL A CA 1
ATOM 737 C C . VAL A 1 98 ? 15.119 -4.452 -9.496 1.00 75.50 98 VAL A C 1
ATOM 739 O O . VAL A 1 98 ? 14.927 -4.055 -8.349 1.00 75.50 98 VAL A O 1
ATOM 742 N N . ARG A 1 99 ? 14.279 -5.311 -10.089 1.00 76.38 99 ARG A N 1
ATOM 743 C CA . ARG A 1 99 ? 13.055 -5.814 -9.453 1.00 76.38 99 ARG A CA 1
ATOM 744 C C . ARG A 1 99 ? 13.349 -6.583 -8.168 1.00 76.38 99 ARG A C 1
ATOM 746 O O . ARG A 1 99 ? 12.653 -6.358 -7.187 1.00 76.38 99 ARG A O 1
ATOM 753 N N . LYS A 1 100 ? 14.373 -7.444 -8.148 1.00 80.19 100 LYS A N 1
ATOM 754 C CA . LYS A 1 100 ? 14.799 -8.202 -6.958 1.00 80.19 100 LYS A CA 1
ATOM 755 C C . LYS A 1 100 ? 15.314 -7.286 -5.850 1.00 80.19 100 LYS A C 1
ATOM 757 O O . LYS A 1 100 ? 14.977 -7.492 -4.686 1.00 80.19 100 LYS A O 1
ATOM 762 N N . GLN A 1 101 ? 16.100 -6.265 -6.194 1.00 79.50 101 GLN A N 1
ATOM 763 C CA . GLN A 1 101 ? 16.570 -5.273 -5.224 1.00 79.50 101 GLN A CA 1
ATOM 764 C C . GLN A 1 101 ? 15.402 -4.473 -4.639 1.00 79.50 101 GLN A C 1
ATOM 766 O O . GLN A 1 101 ? 15.278 -4.371 -3.419 1.00 79.50 101 GLN A O 1
ATOM 771 N N . LEU A 1 102 ? 14.497 -3.979 -5.491 1.00 82.56 102 LEU A N 1
ATOM 772 C CA . LEU A 1 102 ? 13.293 -3.272 -5.053 1.00 82.56 102 LEU A CA 1
ATOM 773 C C . LEU A 1 102 ? 12.380 -4.171 -4.212 1.00 82.56 102 LEU A C 1
ATOM 775 O O . LEU A 1 102 ? 11.891 -3.729 -3.176 1.00 82.56 102 LEU A O 1
ATOM 779 N N . SER A 1 103 ? 12.186 -5.438 -4.592 1.00 84.62 103 SER A N 1
ATOM 780 C CA . SER A 1 103 ? 11.385 -6.375 -3.800 1.00 84.62 103 SER A CA 1
ATOM 781 C C . SER A 1 103 ? 12.022 -6.668 -2.446 1.00 84.62 103 SER A C 1
ATOM 783 O O . SER A 1 103 ? 11.302 -6.763 -1.460 1.00 84.62 103 SER A O 1
ATOM 785 N N . GLY A 1 104 ? 13.354 -6.758 -2.371 1.00 87.81 104 GLY A N 1
ATOM 786 C CA . GLY A 1 104 ? 14.069 -6.922 -1.105 1.00 87.81 104 GLY A CA 1
ATOM 787 C C . GLY A 1 104 ? 13.884 -5.721 -0.173 1.00 87.81 104 GLY A C 1
ATOM 788 O O . GLY A 1 104 ? 13.616 -5.899 1.014 1.00 87.81 104 GLY A O 1
ATOM 789 N N . LEU A 1 105 ? 13.944 -4.499 -0.715 1.00 88.50 105 LEU A N 1
ATOM 790 C CA . LEU A 1 105 ? 13.665 -3.274 0.043 1.00 88.50 105 LEU A CA 1
ATOM 791 C C . LEU A 1 105 ? 12.210 -3.217 0.523 1.00 88.50 105 LEU A C 1
ATOM 793 O O . LEU A 1 105 ? 11.968 -2.949 1.697 1.00 88.50 105 LEU A O 1
ATOM 797 N N . ILE A 1 106 ? 11.246 -3.513 -0.356 1.00 89.06 106 ILE A N 1
ATOM 798 C CA . ILE A 1 106 ? 9.821 -3.570 0.006 1.00 89.06 106 ILE A CA 1
ATOM 799 C C . ILE A 1 106 ? 9.598 -4.616 1.100 1.00 89.06 106 ILE A C 1
ATOM 801 O O . ILE A 1 106 ? 8.912 -4.338 2.078 1.00 89.06 106 ILE A O 1
ATOM 805 N N . GLN A 1 107 ? 10.210 -5.794 0.982 1.00 91.56 107 GLN A N 1
ATOM 806 C CA . GLN A 1 107 ? 10.091 -6.851 1.979 1.00 91.56 107 GLN A CA 1
ATOM 807 C C . GLN A 1 107 ? 10.666 -6.422 3.334 1.00 91.56 107 GLN A C 1
ATOM 809 O O . GLN A 1 107 ? 10.029 -6.654 4.359 1.00 91.56 107 GLN A O 1
ATOM 814 N N . ALA A 1 108 ? 11.820 -5.751 3.354 1.00 92.69 108 ALA A N 1
ATOM 815 C CA . ALA A 1 108 ? 12.394 -5.209 4.584 1.00 92.69 108 ALA A CA 1
ATOM 816 C C . ALA A 1 108 ? 11.467 -4.171 5.241 1.00 92.69 108 ALA A C 1
ATOM 818 O O . ALA A 1 108 ? 11.239 -4.229 6.450 1.00 92.69 108 ALA A O 1
ATOM 819 N N . ILE A 1 109 ? 10.881 -3.268 4.445 1.00 93.44 109 ILE A N 1
ATOM 820 C CA . ILE A 1 109 ? 9.905 -2.281 4.927 1.00 93.44 109 ILE A CA 1
ATOM 821 C C . ILE A 1 109 ? 8.680 -2.986 5.511 1.00 93.44 109 ILE A C 1
ATOM 823 O O . ILE A 1 109 ? 8.282 -2.662 6.624 1.00 93.44 109 ILE A O 1
ATOM 827 N N . VAL A 1 110 ? 8.121 -3.981 4.813 1.00 92.81 110 VAL A N 1
ATOM 828 C CA . VAL A 1 110 ? 6.960 -4.747 5.292 1.00 92.81 110 VAL A CA 1
ATOM 829 C C . VAL A 1 110 ? 7.261 -5.413 6.631 1.00 92.81 110 VAL A C 1
ATOM 831 O O . VAL A 1 110 ? 6.466 -5.279 7.554 1.00 92.81 110 VAL A O 1
ATOM 834 N N . VAL A 1 111 ? 8.421 -6.060 6.776 1.00 95.31 111 VAL A N 1
ATOM 835 C CA . VAL A 1 111 ? 8.824 -6.702 8.038 1.00 95.31 111 VAL A CA 1
ATOM 836 C C . VAL A 1 111 ? 8.889 -5.685 9.180 1.00 95.31 111 VAL A C 1
ATOM 838 O O . VAL A 1 111 ? 8.312 -5.917 10.243 1.00 95.31 111 VAL A O 1
ATOM 841 N N . ILE A 1 112 ? 9.539 -4.539 8.962 1.00 96.06 112 ILE A N 1
ATOM 842 C CA . ILE A 1 112 ? 9.640 -3.480 9.976 1.00 96.06 112 ILE A CA 1
ATOM 843 C C . ILE A 1 112 ? 8.250 -2.921 10.309 1.00 96.06 112 ILE A C 1
ATOM 845 O O . ILE A 1 112 ? 7.913 -2.777 11.484 1.00 96.06 112 ILE A O 1
ATOM 849 N N . SER A 1 113 ? 7.412 -2.657 9.304 1.00 93.81 113 SER A N 1
ATOM 850 C CA . SER A 1 113 ? 6.039 -2.184 9.494 1.00 93.81 113 SER A CA 1
ATOM 851 C C . SER A 1 113 ? 5.185 -3.178 10.281 1.00 93.81 113 SER A C 1
ATOM 853 O O . SER A 1 113 ? 4.420 -2.754 11.143 1.00 93.81 113 SER A O 1
ATOM 855 N N . THR A 1 114 ? 5.330 -4.486 10.050 1.00 94.50 114 THR A N 1
ATOM 856 C CA . THR A 1 114 ? 4.626 -5.520 10.824 1.00 94.50 114 THR A CA 1
ATOM 857 C C . THR A 1 114 ? 5.053 -5.517 12.291 1.00 94.50 114 THR A C 1
ATOM 859 O O . THR A 1 114 ? 4.201 -5.601 13.175 1.00 94.50 114 THR A O 1
ATOM 862 N N . ILE A 1 115 ? 6.352 -5.369 12.571 1.00 96.00 115 ILE A N 1
ATOM 863 C CA . ILE A 1 115 ? 6.863 -5.281 13.947 1.00 96.00 115 ILE A CA 1
ATOM 864 C C . ILE A 1 115 ? 6.320 -4.026 14.640 1.00 96.00 115 ILE A C 1
ATOM 866 O O . ILE A 1 115 ? 5.803 -4.112 15.753 1.00 96.00 115 ILE A O 1
ATOM 870 N N . LEU A 1 116 ? 6.385 -2.867 13.976 1.00 95.31 116 LEU A N 1
ATOM 871 C CA . LEU A 1 116 ? 5.853 -1.611 14.512 1.00 95.31 116 LEU A CA 1
ATOM 872 C C . LEU A 1 116 ? 4.351 -1.698 14.776 1.00 95.31 116 LEU A C 1
ATOM 874 O O . LEU A 1 116 ? 3.886 -1.255 15.823 1.00 95.31 116 LEU A O 1
ATOM 878 N N . TRP A 1 117 ? 3.599 -2.309 13.863 1.00 93.38 117 TRP A N 1
ATOM 879 C CA . TRP A 1 117 ? 2.172 -2.543 14.041 1.00 93.38 117 TRP A CA 1
ATOM 880 C C . TRP A 1 117 ? 1.880 -3.383 15.289 1.00 93.38 117 TRP A C 1
ATOM 882 O O . TRP A 1 117 ? 1.010 -3.023 16.081 1.00 93.38 117 TRP A O 1
ATOM 892 N N . PHE A 1 118 ? 2.651 -4.449 15.520 1.00 93.69 118 PHE A N 1
ATOM 893 C CA . PHE A 1 118 ? 2.501 -5.285 16.711 1.00 93.69 118 PHE A CA 1
ATOM 894 C C . PHE A 1 118 ? 2.800 -4.514 18.006 1.00 93.69 118 PHE A C 1
ATOM 896 O O . PHE A 1 118 ? 2.071 -4.636 18.989 1.00 93.69 118 PHE A O 1
ATOM 903 N N . ILE A 1 119 ? 3.835 -3.668 17.998 1.00 94.69 119 ILE A N 1
ATOM 904 C CA . ILE A 1 119 ? 4.172 -2.795 19.133 1.00 94.69 119 ILE A CA 1
ATOM 905 C C . ILE A 1 119 ? 3.025 -1.816 19.420 1.00 94.69 119 ILE A C 1
ATOM 907 O O . ILE A 1 119 ? 2.616 -1.674 20.571 1.00 94.69 119 ILE A O 1
ATOM 911 N N . VAL A 1 120 ? 2.474 -1.171 18.387 1.00 92.00 120 VAL A N 1
ATOM 912 C CA . VAL A 1 120 ? 1.344 -0.238 18.529 1.00 92.00 120 VAL A CA 1
ATOM 913 C C . VAL A 1 120 ? 0.114 -0.944 19.094 1.00 92.00 120 VAL A C 1
ATOM 915 O O . VAL A 1 120 ? -0.525 -0.407 19.996 1.00 92.00 120 VAL A O 1
ATOM 918 N N . LEU A 1 121 ? -0.182 -2.158 18.627 1.00 90.94 121 LEU A N 1
ATOM 919 C CA . LEU A 1 121 ? -1.286 -2.971 19.137 1.00 90.94 121 LEU A CA 1
ATOM 920 C C . LEU A 1 121 ? -1.138 -3.229 20.646 1.00 90.94 121 LEU A C 1
ATOM 922 O O . LEU A 1 121 ? -2.093 -3.042 21.401 1.00 90.94 121 LEU A O 1
ATOM 926 N N . LEU A 1 122 ? 0.063 -3.592 21.110 1.00 91.00 122 LEU A N 1
ATOM 927 C CA . LEU A 1 122 ? 0.330 -3.812 22.537 1.00 91.00 122 LEU A CA 1
ATOM 928 C C . LEU A 1 122 ? 0.197 -2.531 23.369 1.00 91.00 122 LEU A C 1
ATOM 930 O O . LEU A 1 122 ? -0.427 -2.554 24.430 1.00 91.00 122 LEU A O 1
ATOM 934 N N . ILE A 1 123 ? 0.753 -1.414 22.890 1.00 91.50 123 ILE A N 1
ATOM 935 C CA . ILE A 1 123 ? 0.658 -0.115 23.575 1.00 91.50 123 ILE A CA 1
ATOM 936 C C . ILE A 1 123 ? -0.807 0.314 23.694 1.00 91.50 123 ILE A C 1
ATOM 938 O O . ILE A 1 123 ? -1.244 0.750 24.758 1.00 91.50 123 ILE A O 1
ATOM 942 N N . MET A 1 124 ? -1.581 0.154 22.622 1.00 90.31 124 MET A N 1
ATOM 943 C CA . MET A 1 124 ? -2.993 0.518 22.594 1.00 90.31 124 MET A CA 1
ATOM 944 C C . MET A 1 124 ? -3.821 -0.369 23.535 1.00 90.31 124 MET A C 1
ATOM 946 O O . MET A 1 124 ? -4.638 0.145 24.297 1.00 90.31 124 MET A O 1
ATOM 950 N N . ALA A 1 125 ? -3.565 -1.680 23.562 1.00 88.19 125 ALA A N 1
ATOM 951 C CA . ALA A 1 125 ? -4.200 -2.590 24.515 1.00 88.19 125 ALA A CA 1
ATOM 952 C C . ALA A 1 125 ? -3.882 -2.215 25.975 1.00 88.19 125 ALA A C 1
ATOM 954 O O . ALA A 1 125 ? -4.776 -2.216 26.825 1.00 88.19 125 ALA A O 1
ATOM 955 N N . PHE A 1 126 ? -2.631 -1.840 26.265 1.00 88.75 126 PHE A N 1
ATOM 956 C CA . PHE A 1 126 ? -2.225 -1.373 27.591 1.00 88.75 126 PHE A CA 1
ATOM 957 C C . PHE A 1 126 ? -2.901 -0.049 27.979 1.00 88.75 126 PHE A C 1
ATOM 959 O O . PHE A 1 126 ? -3.364 0.098 29.110 1.00 88.75 126 PHE A O 1
ATOM 966 N N . ALA A 1 127 ? -3.030 0.890 27.040 1.00 89.06 127 ALA A N 1
ATOM 967 C CA . ALA A 1 127 ? -3.735 2.148 27.265 1.00 89.06 127 ALA A CA 1
ATOM 968 C C . ALA A 1 127 ? -5.219 1.918 27.598 1.00 89.06 127 ALA A C 1
ATOM 970 O O . ALA A 1 127 ? -5.723 2.456 28.581 1.00 89.06 127 ALA A O 1
ATOM 971 N N . PHE A 1 128 ? -5.912 1.056 26.848 1.00 85.94 128 PHE A N 1
ATOM 972 C CA . PHE A 1 128 ? -7.300 0.705 27.161 1.00 85.94 128 PHE A CA 1
ATOM 973 C C . PHE A 1 128 ? -7.438 0.005 28.512 1.00 85.94 128 PHE A C 1
ATOM 975 O O . PHE A 1 128 ? -8.385 0.276 29.247 1.00 85.94 128 PHE A O 1
ATOM 982 N N . TYR A 1 129 ? -6.489 -0.860 28.874 1.00 85.44 129 TYR A N 1
ATOM 983 C CA . TYR A 1 129 ? -6.465 -1.472 30.201 1.00 85.44 129 TYR A CA 1
ATOM 984 C C . TYR A 1 129 ? -6.356 -0.421 31.320 1.00 85.44 129 TYR A C 1
ATOM 986 O O . TYR A 1 129 ? -7.067 -0.507 32.323 1.00 85.44 129 TYR A O 1
ATOM 994 N N . MET A 1 130 ? -5.510 0.596 31.133 1.00 86.19 130 MET A N 1
ATOM 995 C CA . MET A 1 130 ? -5.376 1.718 32.065 1.00 86.19 130 MET A CA 1
ATOM 996 C C . MET A 1 130 ? -6.683 2.519 32.184 1.00 86.19 130 MET A C 1
ATOM 998 O O . MET A 1 130 ? -7.172 2.700 33.297 1.00 86.19 130 MET A O 1
ATOM 1002 N N . ILE A 1 131 ? -7.303 2.892 31.057 1.00 84.75 131 ILE A N 1
ATOM 1003 C CA . ILE A 1 131 ? -8.576 3.641 31.018 1.00 84.75 131 ILE A CA 1
ATOM 1004 C C . ILE A 1 131 ? -9.689 2.884 31.757 1.00 84.75 131 ILE A C 1
ATOM 1006 O O . ILE A 1 131 ? -10.449 3.463 32.535 1.00 84.75 131 ILE A O 1
ATOM 1010 N N . VAL A 1 132 ? -9.778 1.568 31.550 1.00 82.75 132 VAL A N 1
ATOM 1011 C CA . VAL A 1 132 ? -10.755 0.718 32.243 1.00 82.75 132 VAL A CA 1
ATOM 1012 C C . VAL A 1 132 ? -10.514 0.710 33.753 1.00 82.75 132 VAL A C 1
ATOM 1014 O O . VAL A 1 132 ? -11.475 0.740 34.522 1.00 82.75 132 VAL A O 1
ATOM 1017 N N . ASN A 1 133 ? -9.252 0.681 34.191 1.00 83.19 133 ASN A N 1
ATOM 1018 C CA . ASN A 1 133 ? -8.908 0.687 35.612 1.00 83.19 133 ASN A CA 1
ATOM 1019 C C . ASN A 1 133 ? -9.267 2.002 36.307 1.00 83.19 133 ASN A C 1
ATOM 1021 O O . ASN A 1 133 ? -9.810 1.962 37.410 1.00 83.19 133 ASN A O 1
ATOM 1025 N N . GLU A 1 134 ? -9.026 3.140 35.660 1.00 84.38 134 GLU A N 1
ATOM 1026 C CA . GLU A 1 134 ? -9.398 4.456 36.192 1.00 84.38 134 GLU A CA 1
ATOM 1027 C C . GLU A 1 134 ? -10.921 4.606 36.316 1.00 84.38 134 GLU A C 1
ATOM 1029 O O . GLU A 1 134 ? -11.428 5.119 37.314 1.00 84.38 134 GLU A O 1
ATOM 1034 N N . ARG A 1 135 ? -11.676 4.067 35.350 1.00 84.00 135 ARG A N 1
ATOM 1035 C CA . ARG A 1 135 ? -13.146 4.155 35.303 1.00 84.00 135 ARG A CA 1
ATOM 1036 C C . ARG A 1 135 ? -13.867 3.024 36.047 1.00 84.00 135 ARG A C 1
ATOM 1038 O O . ARG A 1 135 ? -15.088 2.897 35.943 1.00 84.00 135 ARG A O 1
ATOM 1045 N N . ARG A 1 136 ? -13.165 2.211 36.850 1.00 79.19 136 ARG A N 1
ATOM 1046 C CA . ARG A 1 136 ? -13.763 1.075 37.591 1.00 79.19 136 ARG A CA 1
ATOM 1047 C C . ARG A 1 136 ? -14.970 1.470 38.440 1.00 79.19 136 ARG A C 1
ATOM 1049 O O . ARG A 1 136 ? -15.952 0.732 38.470 1.00 79.19 136 ARG A O 1
ATOM 1056 N N . ARG A 1 137 ? -14.922 2.630 39.106 1.00 78.69 137 ARG A N 1
ATOM 1057 C CA . ARG A 1 137 ? -16.020 3.113 39.962 1.00 78.69 137 ARG A CA 1
ATOM 1058 C C . ARG A 1 137 ? -17.274 3.455 39.154 1.00 78.69 137 ARG A C 1
ATOM 1060 O O . ARG A 1 137 ? -18.375 3.103 39.570 1.00 78.69 137 ARG A O 1
ATOM 1067 N N . GLU A 1 138 ? -17.110 4.071 37.984 1.00 82.88 138 GLU A N 1
ATOM 1068 C CA . GLU A 1 138 ? -18.210 4.359 37.051 1.00 82.88 138 GLU A CA 1
ATOM 1069 C C . GLU A 1 138 ? -18.825 3.062 36.514 1.00 82.88 138 GLU A C 1
ATOM 1071 O O . GLU A 1 138 ? -20.044 2.899 36.517 1.00 82.88 138 GLU A O 1
ATOM 1076 N N . ILE A 1 139 ? -17.978 2.103 36.123 1.00 81.38 139 ILE A N 1
ATOM 1077 C CA . ILE A 1 139 ? -18.403 0.780 35.646 1.00 81.38 139 ILE A CA 1
ATOM 1078 C C . ILE A 1 139 ? -19.167 0.025 36.743 1.00 81.38 139 ILE A C 1
ATOM 1080 O O . ILE A 1 139 ? -20.198 -0.590 36.467 1.00 81.38 139 ILE A O 1
ATOM 1084 N N . GLY A 1 140 ? -18.707 0.100 37.994 1.00 78.94 140 GLY A N 1
ATOM 1085 C CA . GLY A 1 140 ? -19.394 -0.471 39.153 1.00 78.94 140 GLY A CA 1
ATOM 1086 C C . GLY A 1 140 ? -20.777 0.141 39.386 1.00 78.94 140 GLY A C 1
ATOM 1087 O O . GLY A 1 140 ? -21.739 -0.592 39.612 1.00 78.94 140 GLY A O 1
ATOM 1088 N N . LEU A 1 141 ? -20.903 1.464 39.248 1.00 84.38 141 LEU A N 1
ATOM 1089 C CA . LEU A 1 141 ? -22.180 2.170 39.385 1.00 84.38 141 LEU A CA 1
ATOM 1090 C C . LEU A 1 141 ? -23.146 1.829 38.241 1.00 84.38 141 LEU A C 1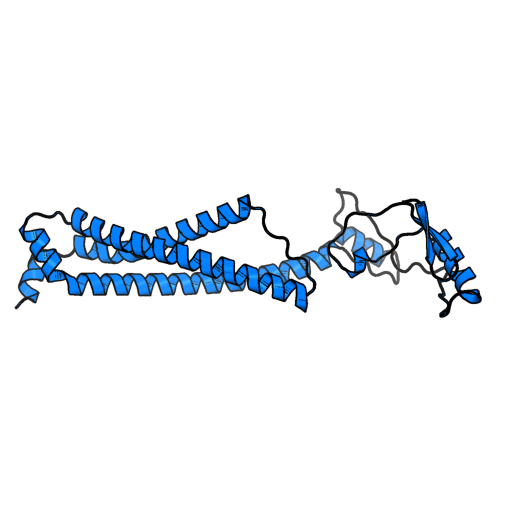
ATOM 1092 O O . LEU A 1 141 ? -24.312 1.541 38.499 1.00 84.38 141 LEU A O 1
ATOM 1096 N N . MET A 1 142 ? -22.653 1.751 36.999 1.00 83.00 142 MET A N 1
ATOM 1097 C CA . MET A 1 142 ? -23.436 1.280 35.848 1.00 83.00 142 MET A CA 1
ATOM 1098 C C . MET A 1 142 ? -23.945 -0.153 36.050 1.00 83.00 142 MET A C 1
ATOM 1100 O O . MET A 1 142 ? -25.088 -0.465 35.719 1.00 83.00 142 MET A O 1
ATOM 1104 N N . ARG A 1 143 ? -23.134 -1.036 36.643 1.00 80.94 143 ARG A N 1
ATOM 1105 C CA . ARG A 1 143 ? -23.571 -2.399 36.984 1.00 80.94 143 ARG A CA 1
ATOM 1106 C C . ARG A 1 143 ? -24.614 -2.419 38.102 1.00 80.94 143 ARG A C 1
ATOM 1108 O O . ARG A 1 143 ? -25.527 -3.236 38.035 1.00 80.94 143 ARG A O 1
ATOM 1115 N N . ALA A 1 144 ? -24.512 -1.531 39.092 1.00 82.62 144 ALA A N 1
ATOM 1116 C CA . ALA A 1 144 ? -25.472 -1.441 40.194 1.00 82.62 144 ALA A CA 1
ATOM 1117 C C . ALA A 1 144 ? -26.875 -1.006 39.731 1.00 82.62 144 ALA A C 1
ATOM 1119 O O . ALA A 1 144 ? -27.869 -1.476 40.276 1.00 82.62 144 ALA A O 1
ATOM 1120 N N . ILE A 1 145 ? -26.962 -0.177 38.685 1.00 85.62 145 ILE A N 1
ATOM 1121 C CA . ILE A 1 145 ? -28.233 0.217 38.050 1.00 85.62 145 ILE A CA 1
ATOM 1122 C C . ILE A 1 145 ? -28.737 -0.795 37.000 1.00 85.62 145 ILE A C 1
ATOM 1124 O O . ILE A 1 145 ? -29.748 -0.546 36.348 1.00 85.62 145 ILE A O 1
ATOM 1128 N N . GLY A 1 146 ? -28.056 -1.937 36.831 1.00 84.19 146 GLY A N 1
ATOM 1129 C CA . GLY A 1 146 ? -28.502 -3.048 35.981 1.00 84.19 146 GLY A CA 1
ATOM 1130 C C . GLY A 1 146 ? -27.865 -3.137 34.588 1.00 84.19 146 GLY A C 1
ATOM 1131 O O . GLY A 1 146 ? -28.329 -3.929 33.767 1.00 84.19 146 GLY A O 1
ATOM 1132 N N . ALA A 1 147 ? -26.805 -2.378 34.285 1.00 83.44 147 ALA A N 1
ATOM 1133 C CA . ALA A 1 147 ? -26.133 -2.487 32.989 1.00 83.44 147 ALA A CA 1
ATOM 1134 C C . ALA A 1 147 ? -25.463 -3.863 32.804 1.00 83.44 147 ALA A C 1
ATOM 1136 O O . ALA A 1 147 ? -24.708 -4.345 33.655 1.00 83.44 147 ALA A O 1
ATOM 1137 N N . ASN A 1 148 ? -25.709 -4.486 31.649 1.00 83.06 148 ASN A N 1
ATOM 1138 C CA . ASN A 1 148 ? -25.104 -5.764 31.279 1.00 83.06 148 ASN A CA 1
ATOM 1139 C C . ASN A 1 148 ? -23.615 -5.583 30.906 1.00 83.06 148 ASN A C 1
ATOM 1141 O O . ASN A 1 148 ? -23.226 -4.562 30.338 1.00 83.06 148 ASN A O 1
ATOM 1145 N N . ARG A 1 149 ? -22.782 -6.606 31.149 1.00 78.50 149 ARG A N 1
ATOM 1146 C CA . ARG A 1 149 ? -21.345 -6.635 30.798 1.00 78.50 149 ARG A CA 1
ATOM 1147 C C . ARG A 1 149 ? -21.112 -6.364 29.308 1.00 78.50 149 ARG A C 1
ATOM 1149 O O . ARG A 1 149 ? -20.160 -5.680 28.949 1.00 78.50 149 ARG A O 1
ATOM 1156 N N . MET A 1 150 ? -22.026 -6.840 28.460 1.00 81.06 150 MET A N 1
ATOM 1157 C CA . MET A 1 150 ? -22.010 -6.576 27.018 1.00 81.06 150 MET A CA 1
ATOM 1158 C C . MET A 1 150 ? -22.204 -5.093 26.693 1.00 81.06 150 MET A C 1
ATOM 1160 O O . MET A 1 150 ? -21.567 -4.593 25.779 1.00 81.06 150 MET A O 1
ATOM 1164 N N . HIS A 1 151 ? -23.028 -4.376 27.462 1.00 84.88 151 HIS A N 1
ATOM 1165 C CA . HIS A 1 151 ? -23.279 -2.952 27.236 1.00 84.88 151 HIS A CA 1
ATOM 1166 C C . HIS A 1 151 ? -22.023 -2.119 27.528 1.00 84.88 151 HIS A C 1
ATOM 1168 O O . HIS A 1 151 ? -21.654 -1.248 26.748 1.00 84.88 151 HIS A O 1
ATOM 1174 N N . ILE A 1 152 ? -21.309 -2.456 28.606 1.00 83.06 152 ILE A N 1
ATOM 1175 C CA . ILE A 1 152 ? -20.030 -1.825 28.964 1.00 83.06 152 ILE A CA 1
ATOM 1176 C C . ILE A 1 152 ? -18.959 -2.136 27.906 1.00 83.06 152 ILE A C 1
ATOM 1178 O O . ILE A 1 152 ? -18.246 -1.235 27.471 1.00 83.06 152 ILE A O 1
ATOM 1182 N N . ALA A 1 153 ? -18.878 -3.387 27.439 1.00 82.56 153 ALA A N 1
ATOM 1183 C CA . ALA A 1 153 ? -17.956 -3.767 26.369 1.00 82.56 153 ALA A CA 1
ATOM 1184 C C . ALA A 1 153 ? -18.261 -3.033 25.048 1.00 82.56 153 ALA A C 1
ATOM 1186 O O . ALA A 1 153 ? -17.337 -2.568 24.387 1.00 82.56 153 ALA A O 1
ATOM 1187 N N . SER A 1 154 ? -19.538 -2.867 24.684 1.00 86.75 154 SER A N 1
ATOM 1188 C CA . SER A 1 154 ? -19.941 -2.105 23.495 1.00 86.75 154 SER A CA 1
ATOM 1189 C C . SER A 1 154 ? -19.517 -0.639 23.566 1.00 86.75 154 SER A C 1
ATOM 1191 O O . SER A 1 154 ? -19.044 -0.113 22.564 1.00 86.75 154 SER A O 1
ATOM 1193 N N . ILE A 1 155 ? -19.623 0.009 24.731 1.00 87.56 155 ILE A N 1
ATOM 1194 C CA . ILE A 1 155 ? -19.167 1.397 24.912 1.00 87.56 155 ILE A CA 1
ATOM 1195 C C . ILE A 1 155 ? -17.658 1.503 24.658 1.00 87.56 155 ILE A C 1
ATOM 1197 O O . ILE A 1 155 ? -17.230 2.350 23.877 1.00 87.56 155 ILE A O 1
ATOM 1201 N N . LEU A 1 156 ? -16.861 0.600 25.239 1.00 85.44 156 LEU A N 1
ATOM 1202 C CA . LEU A 1 156 ? -15.405 0.580 25.043 1.00 85.44 156 LEU A CA 1
ATOM 1203 C C . LEU A 1 156 ? -15.018 0.324 23.579 1.00 85.44 156 LEU A C 1
ATOM 1205 O O . LEU A 1 156 ? -14.107 0.961 23.053 1.00 85.44 156 LEU A O 1
ATOM 1209 N N . LEU A 1 157 ? -15.724 -0.584 22.898 1.00 87.19 157 LEU A N 1
ATOM 1210 C CA . LEU A 1 157 ? -15.507 -0.851 21.475 1.00 87.19 157 LEU A CA 1
ATOM 1211 C C . LEU A 1 157 ? -15.862 0.358 20.600 1.00 87.19 157 LEU A C 1
ATOM 1213 O O . LEU A 1 157 ? -15.155 0.636 19.632 1.00 87.19 157 LEU A O 1
ATOM 1217 N N . ILE A 1 158 ? -16.923 1.095 20.944 1.00 90.38 158 ILE A N 1
ATOM 1218 C CA . ILE A 1 158 ? -17.302 2.327 20.245 1.00 90.38 158 ILE A CA 1
ATOM 1219 C C . ILE A 1 158 ? -16.232 3.405 20.449 1.00 90.38 158 ILE A C 1
ATOM 1221 O O . ILE A 1 158 ? -15.779 3.980 19.461 1.00 90.38 158 ILE A O 1
ATOM 1225 N N . GLU A 1 159 ? -15.764 3.634 21.680 1.00 88.62 159 GLU A N 1
ATOM 1226 C CA . GLU A 1 159 ? -14.668 4.576 21.960 1.00 88.62 159 GLU A CA 1
ATOM 1227 C C . GLU A 1 159 ? -13.416 4.227 21.141 1.00 88.62 159 GLU A C 1
ATOM 1229 O O . GLU A 1 159 ? -12.849 5.086 20.459 1.00 88.62 159 GLU A O 1
ATOM 1234 N N . ALA A 1 160 ? -13.035 2.946 21.118 1.00 90.00 160 ALA A N 1
ATOM 1235 C CA . ALA A 1 160 ? -11.904 2.468 20.334 1.00 90.00 160 ALA A CA 1
ATOM 1236 C C . ALA A 1 160 ? -12.096 2.664 18.824 1.00 90.00 160 ALA A C 1
ATOM 1238 O O . ALA A 1 160 ? -11.162 3.070 18.127 1.00 90.00 160 ALA A O 1
ATOM 1239 N N . SER A 1 161 ? -13.302 2.413 18.312 1.00 90.56 161 SER A N 1
ATOM 1240 C CA . SER A 1 161 ? -13.627 2.608 16.897 1.00 90.56 161 SER A CA 1
ATOM 1241 C C . SER A 1 161 ? -13.553 4.080 16.485 1.00 90.56 161 SER A C 1
ATOM 1243 O O . SER A 1 161 ? -13.008 4.382 15.426 1.00 90.56 161 SER A O 1
ATOM 1245 N N . LEU A 1 162 ? -14.006 5.003 17.342 1.00 92.44 162 LEU A N 1
ATOM 1246 C CA . LEU A 1 162 ? -13.954 6.445 17.094 1.00 92.44 162 LEU A CA 1
ATOM 1247 C C . LEU A 1 162 ? -12.511 6.956 17.073 1.00 92.44 162 LEU A C 1
ATOM 1249 O O . LEU A 1 162 ? -12.123 7.666 16.144 1.00 92.44 162 LEU A O 1
ATOM 1253 N N . LEU A 1 163 ? -11.701 6.540 18.050 1.00 91.25 163 LEU A N 1
ATOM 1254 C CA . LEU A 1 163 ? -10.265 6.837 18.097 1.00 91.25 163 LEU A CA 1
ATOM 1255 C C . LEU A 1 163 ? -9.540 6.328 16.846 1.00 91.25 163 LEU A C 1
ATOM 1257 O O . LEU A 1 163 ? -8.732 7.043 16.254 1.00 91.25 163 LEU A O 1
ATOM 1261 N N . SER A 1 164 ? -9.870 5.114 16.408 1.00 92.00 164 SER A N 1
ATOM 1262 C CA . SER A 1 164 ? -9.249 4.489 15.236 1.00 92.00 164 SER A CA 1
ATOM 1263 C C . SER A 1 164 ? -9.688 5.149 13.935 1.00 92.00 164 SER A C 1
ATOM 1265 O O . SER A 1 164 ? -8.855 5.400 13.073 1.00 92.00 164 SER A O 1
ATOM 1267 N N . ALA A 1 165 ? -10.966 5.511 13.806 1.00 92.31 165 ALA A N 1
ATOM 1268 C CA . ALA A 1 165 ? -11.466 6.270 12.666 1.00 92.31 165 ALA A CA 1
ATOM 1269 C C . ALA A 1 165 ? -10.778 7.642 12.560 1.00 92.31 165 ALA A C 1
ATOM 1271 O O . ALA A 1 165 ? -10.321 8.018 11.480 1.00 92.31 165 ALA A O 1
ATOM 1272 N N . GLY A 1 166 ? -10.634 8.363 13.678 1.00 93.75 166 GLY A N 1
ATOM 1273 C CA . GLY A 1 166 ? -9.905 9.634 13.716 1.00 93.75 166 GLY A CA 1
ATOM 1274 C C . GLY A 1 166 ? -8.431 9.474 13.332 1.00 93.75 166 GLY A C 1
ATOM 1275 O O . GLY A 1 166 ? -7.913 10.229 12.506 1.00 93.75 166 GLY A O 1
ATOM 1276 N N . GLY A 1 167 ? -7.774 8.442 13.866 1.00 92.06 167 GLY A N 1
ATOM 1277 C CA . GLY A 1 167 ? -6.401 8.087 13.510 1.00 92.06 167 GLY A CA 1
ATOM 1278 C C . GLY A 1 167 ? -6.239 7.723 12.033 1.00 92.06 167 GLY A C 1
ATOM 1279 O O . GLY A 1 167 ? -5.279 8.159 11.404 1.00 92.06 167 GLY A O 1
ATOM 1280 N N . ALA A 1 168 ? -7.193 6.990 11.454 1.00 93.50 168 ALA A N 1
ATOM 1281 C CA . ALA A 1 1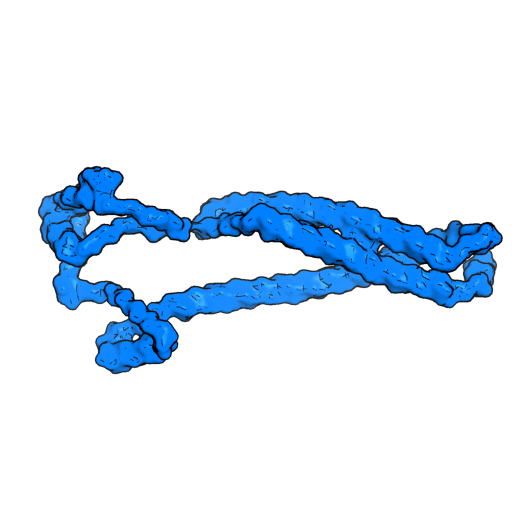68 ? -7.190 6.626 10.041 1.00 93.50 168 ALA A CA 1
ATOM 1282 C C . ALA A 1 168 ? -7.276 7.860 9.137 1.00 93.50 168 ALA A C 1
ATOM 1284 O O . ALA A 1 168 ? -6.496 7.981 8.194 1.00 93.50 168 ALA A O 1
ATOM 1285 N N . VAL A 1 169 ? -8.173 8.804 9.444 1.00 94.19 169 VAL A N 1
ATOM 1286 C CA . VAL A 1 169 ? -8.314 10.054 8.678 1.00 94.19 169 VAL A CA 1
ATOM 1287 C C . VAL A 1 169 ? -7.017 10.863 8.716 1.00 94.19 169 VAL A C 1
ATOM 1289 O O . VAL A 1 169 ? -6.517 11.271 7.667 1.00 94.19 169 VAL A O 1
ATOM 1292 N N . LEU A 1 170 ? -6.434 11.049 9.904 1.00 94.62 170 LEU A N 1
ATOM 1293 C CA . LEU A 1 170 ? -5.169 11.771 10.056 1.00 94.62 170 LEU A CA 1
ATOM 1294 C C . LEU A 1 170 ? -4.006 11.046 9.369 1.00 94.62 170 LEU A C 1
ATOM 1296 O O . LEU A 1 170 ? -3.203 11.681 8.687 1.00 94.62 170 LEU A O 1
ATOM 1300 N N . GLY A 1 171 ? -3.930 9.722 9.499 1.00 92.62 171 GLY A N 1
ATOM 1301 C CA . GLY A 1 171 ? -2.895 8.902 8.876 1.00 92.62 171 GLY A CA 1
ATOM 1302 C C . GLY A 1 171 ? -2.952 8.950 7.351 1.00 92.62 171 GLY A C 1
ATOM 1303 O O . GLY A 1 171 ? -1.922 9.135 6.707 1.00 92.62 171 GLY A O 1
ATOM 1304 N N . VAL A 1 172 ? -4.151 8.858 6.766 1.00 92.19 172 VAL A N 1
ATOM 1305 C CA . VAL A 1 172 ? -4.352 8.993 5.316 1.00 92.19 172 VAL A CA 1
ATOM 1306 C C . VAL A 1 172 ? -3.991 10.401 4.848 1.00 92.19 172 VAL A C 1
ATOM 1308 O O . VAL A 1 172 ? -3.286 10.539 3.850 1.00 92.19 172 VAL A O 1
ATOM 1311 N N . ALA A 1 173 ? -4.406 11.445 5.572 1.00 92.50 173 ALA A N 1
ATOM 1312 C CA . ALA A 1 173 ? -4.077 12.827 5.225 1.00 92.50 173 ALA A CA 1
ATOM 1313 C C . ALA A 1 173 ? -2.559 13.081 5.243 1.00 92.50 173 ALA A C 1
ATOM 1315 O O . ALA A 1 173 ? -2.012 13.648 4.294 1.00 92.50 173 ALA A O 1
ATOM 1316 N N . LEU A 1 174 ? -1.862 12.610 6.282 1.00 93.38 174 LEU A N 1
ATOM 1317 C CA . LEU A 1 174 ? -0.405 12.714 6.388 1.00 93.38 174 LEU A CA 1
ATOM 1318 C C . LEU A 1 174 ? 0.310 11.876 5.323 1.00 93.38 174 LEU A C 1
ATOM 1320 O O . LEU A 1 174 ? 1.253 12.362 4.702 1.00 93.38 174 LEU A O 1
ATOM 1324 N N . GLY A 1 175 ? -0.154 10.650 5.071 1.00 90.00 175 GLY A N 1
ATOM 1325 C CA . GLY A 1 175 ? 0.394 9.776 4.034 1.00 90.00 175 GLY A CA 1
ATOM 1326 C C . GLY A 1 175 ? 0.259 10.383 2.639 1.00 90.00 175 GLY A C 1
ATOM 1327 O O . GLY A 1 175 ? 1.219 10.388 1.870 1.00 90.00 175 GLY A O 1
ATOM 1328 N N . PHE A 1 176 ? -0.896 10.978 2.336 1.00 87.88 176 PHE A N 1
ATOM 1329 C CA . PHE A 1 176 ? -1.118 11.687 1.079 1.00 87.88 176 PHE A CA 1
ATOM 1330 C C . PHE A 1 176 ? -0.241 12.944 0.963 1.00 87.88 176 PHE A C 1
ATOM 1332 O O . PHE A 1 176 ? 0.360 13.184 -0.084 1.00 87.88 176 PHE A O 1
ATOM 1339 N N . GLY A 1 177 ? -0.093 13.715 2.047 1.00 88.44 177 GLY A N 1
ATOM 1340 C CA . GLY A 1 177 ? 0.805 14.873 2.090 1.00 88.44 177 GLY A CA 1
ATOM 1341 C C . GLY A 1 177 ? 2.274 14.502 1.855 1.00 88.44 177 GLY A C 1
ATOM 1342 O O . GLY A 1 177 ? 2.964 15.151 1.065 1.00 88.44 177 GLY A O 1
ATOM 1343 N N . LEU A 1 178 ? 2.744 13.420 2.481 1.00 87.69 178 LEU A N 1
ATOM 1344 C CA . LEU A 1 178 ? 4.082 12.862 2.258 1.00 87.69 178 LEU A CA 1
ATOM 1345 C C . LEU A 1 178 ? 4.264 12.369 0.822 1.00 87.69 178 LEU A C 1
ATOM 1347 O O . LEU A 1 178 ? 5.309 12.604 0.225 1.00 87.69 178 LEU A O 1
ATOM 1351 N N . LEU A 1 179 ? 3.245 11.738 0.238 1.00 84.81 179 LEU A N 1
ATOM 1352 C CA . LEU A 1 179 ? 3.293 11.259 -1.141 1.00 84.81 179 LEU A CA 1
ATOM 1353 C C . LEU A 1 179 ? 3.467 12.413 -2.142 1.00 84.81 179 LEU A C 1
ATOM 1355 O O . LEU A 1 179 ? 4.275 12.313 -3.066 1.00 84.81 179 LEU A O 1
ATOM 1359 N N . LEU A 1 180 ? 2.772 13.536 -1.938 1.00 83.56 180 LEU A N 1
ATOM 1360 C CA . LEU A 1 180 ? 2.914 14.726 -2.784 1.00 83.56 180 LEU A CA 1
ATOM 1361 C C . LEU A 1 180 ? 4.305 15.369 -2.673 1.00 83.56 180 LEU A C 1
ATOM 1363 O O . LEU A 1 180 ? 4.876 15.775 -3.688 1.00 83.56 180 LEU A O 1
ATOM 1367 N N . THR A 1 181 ? 4.871 15.450 -1.467 1.00 83.62 181 THR A N 1
ATOM 1368 C CA . THR A 1 181 ? 6.211 16.029 -1.269 1.00 83.62 181 THR A CA 1
ATOM 1369 C C . THR A 1 181 ? 7.306 15.121 -1.824 1.00 83.62 181 THR A C 1
ATOM 1371 O O . THR A 1 181 ? 8.189 15.596 -2.543 1.00 83.62 181 THR A O 1
ATOM 1374 N N . PHE A 1 182 ? 7.213 13.809 -1.587 1.00 81.12 182 PHE A N 1
ATOM 1375 C CA . PHE A 1 182 ? 8.144 12.827 -2.143 1.00 81.12 182 PHE A CA 1
ATOM 1376 C C . PHE A 1 182 ? 8.090 12.760 -3.665 1.00 81.12 182 PHE A C 1
ATOM 1378 O O . PHE A 1 182 ? 9.140 12.648 -4.293 1.00 81.12 182 PHE A O 1
ATOM 1385 N N . LYS A 1 183 ? 6.903 12.882 -4.273 1.00 77.25 183 LYS A N 1
ATOM 1386 C CA . LYS A 1 183 ? 6.758 12.974 -5.733 1.00 77.25 183 LYS A CA 1
ATOM 1387 C C . LYS A 1 183 ? 7.609 14.111 -6.297 1.00 77.25 183 LYS A C 1
ATOM 1389 O O . LYS A 1 183 ? 8.362 13.901 -7.247 1.00 77.25 183 LYS A O 1
ATOM 1394 N N . ASN A 1 184 ? 7.500 15.303 -5.711 1.00 74.88 184 ASN A N 1
ATOM 1395 C CA . ASN A 1 184 ? 8.240 16.474 -6.179 1.00 74.88 184 ASN A CA 1
ATOM 1396 C C . ASN A 1 184 ? 9.754 16.281 -6.014 1.00 74.88 184 ASN A C 1
ATOM 1398 O O . ASN A 1 184 ? 10.511 16.620 -6.922 1.00 74.88 184 ASN A O 1
ATOM 1402 N N . LEU A 1 185 ? 10.193 15.673 -4.906 1.00 78.62 185 LEU A N 1
ATOM 1403 C CA . LEU A 1 185 ? 11.602 15.332 -4.697 1.00 78.62 185 LEU A CA 1
ATOM 1404 C C . LEU A 1 185 ? 12.109 14.291 -5.708 1.00 78.62 185 LEU A C 1
ATOM 1406 O O . LEU A 1 185 ? 13.163 14.487 -6.305 1.00 78.62 185 LEU A O 1
ATOM 1410 N N . MET A 1 186 ? 11.377 13.196 -5.924 1.00 73.62 186 MET A N 1
ATOM 1411 C CA . MET A 1 186 ? 11.774 12.124 -6.848 1.00 73.62 186 MET A CA 1
ATOM 1412 C C . MET A 1 186 ? 11.902 12.635 -8.285 1.00 73.62 186 MET A C 1
ATOM 1414 O O . MET A 1 186 ? 12.896 12.341 -8.951 1.00 73.62 186 MET A O 1
ATOM 1418 N N . LEU A 1 187 ? 10.938 13.443 -8.739 1.00 71.75 187 LEU A N 1
ATOM 1419 C CA . LEU A 1 187 ? 10.986 14.071 -10.060 1.00 71.75 187 LEU A CA 1
ATOM 1420 C C . LEU A 1 187 ? 12.191 15.009 -10.197 1.00 71.75 187 LEU A C 1
ATOM 1422 O O . LEU A 1 187 ? 12.834 15.022 -11.244 1.00 71.75 187 LEU A O 1
ATOM 1426 N N . HIS A 1 188 ? 12.518 15.766 -9.145 1.00 72.38 188 HIS A N 1
ATOM 1427 C CA . HIS A 1 188 ? 13.610 16.736 -9.181 1.00 72.38 188 HIS A CA 1
ATOM 1428 C C . HIS A 1 188 ? 15.001 16.086 -9.113 1.00 72.38 188 HIS A C 1
ATOM 1430 O O . HIS A 1 188 ? 15.891 16.464 -9.872 1.00 72.38 188 HIS A O 1
ATOM 1436 N N . TYR A 1 189 ? 15.192 15.098 -8.232 1.00 69.62 189 TYR A N 1
ATOM 1437 C CA . TYR A 1 189 ? 16.510 14.521 -7.946 1.00 69.62 189 TYR A CA 1
ATOM 1438 C C . TYR A 1 189 ? 16.813 13.233 -8.712 1.00 69.62 189 TYR A C 1
ATOM 1440 O O . TYR A 1 189 ? 17.951 13.038 -9.128 1.00 69.62 189 TYR A O 1
ATOM 1448 N N . LEU A 1 190 ? 15.828 12.349 -8.901 1.00 63.66 190 LEU A N 1
ATOM 1449 C CA . LEU A 1 190 ? 16.051 11.048 -9.541 1.00 63.66 190 LEU A CA 1
ATOM 1450 C C . LEU A 1 190 ? 15.600 11.002 -11.003 1.00 63.66 190 LEU A C 1
ATOM 1452 O O . LEU A 1 190 ? 15.930 10.039 -11.690 1.00 63.66 190 LEU A O 1
ATOM 1456 N N . LYS A 1 191 ? 14.865 12.016 -11.489 1.00 63.16 191 LYS A N 1
ATOM 1457 C CA . LYS A 1 191 ? 14.290 12.064 -12.850 1.00 63.16 191 LYS A CA 1
ATOM 1458 C C . LYS A 1 191 ? 13.514 10.794 -13.237 1.00 63.16 191 LYS A C 1
ATOM 1460 O O . LYS A 1 191 ? 13.364 10.490 -14.417 1.00 63.16 191 LYS A O 1
ATOM 1465 N N . LEU A 1 192 ? 13.026 10.047 -12.249 1.00 59.53 192 LEU A N 1
ATOM 1466 C CA . LEU A 1 192 ? 12.195 8.875 -12.472 1.00 59.53 192 LEU A CA 1
ATOM 1467 C C . LEU A 1 192 ? 10.740 9.342 -12.583 1.00 59.53 192 LEU A C 1
ATOM 1469 O O . LEU A 1 192 ? 10.253 9.991 -11.649 1.00 59.53 192 LEU A O 1
ATOM 1473 N N . PRO A 1 193 ? 10.032 9.040 -13.685 1.00 57.28 193 PRO A N 1
ATOM 1474 C CA . PRO A 1 193 ? 8.610 9.326 -13.779 1.00 57.28 193 PRO A CA 1
ATOM 1475 C C . PRO A 1 193 ? 7.873 8.490 -12.726 1.00 57.28 193 PRO A C 1
ATOM 1477 O O . PRO A 1 193 ? 7.789 7.267 -12.821 1.00 57.28 193 PRO A O 1
ATOM 1480 N N . TYR A 1 194 ? 7.356 9.145 -11.685 1.00 62.31 194 TYR A N 1
ATOM 1481 C CA . TYR A 1 194 ? 6.493 8.483 -10.710 1.00 62.31 194 TYR A CA 1
ATOM 1482 C C . TYR A 1 194 ? 5.111 8.295 -11.339 1.00 62.31 194 TYR A C 1
ATOM 1484 O O . TYR A 1 194 ? 4.353 9.260 -11.482 1.00 62.31 194 TYR A O 1
ATOM 1492 N N . LEU A 1 195 ? 4.801 7.062 -11.743 1.00 64.50 195 LEU A N 1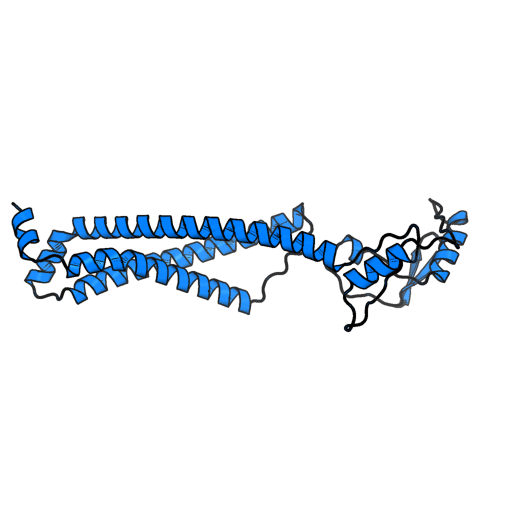
ATOM 1493 C CA . LEU A 1 195 ? 3.474 6.694 -12.226 1.00 64.50 195 LEU A CA 1
ATOM 1494 C C . LEU A 1 195 ? 2.491 6.812 -11.064 1.00 64.50 195 LEU A C 1
ATOM 1496 O O . LEU A 1 195 ? 2.571 6.072 -10.085 1.00 64.50 195 LEU A O 1
ATOM 1500 N N . PHE A 1 196 ? 1.593 7.789 -11.158 1.00 65.88 196 PHE A N 1
ATOM 1501 C CA . PHE A 1 196 ? 0.552 7.952 -10.158 1.00 65.88 196 PHE A CA 1
ATOM 1502 C C . PHE A 1 196 ? -0.431 6.783 -10.304 1.00 65.88 196 PHE A C 1
ATOM 1504 O O . PHE A 1 196 ? -0.911 6.562 -11.421 1.00 65.88 196 PHE A O 1
ATOM 1511 N N . PRO A 1 197 ? -0.720 6.034 -9.224 1.00 71.62 197 PRO A N 1
ATOM 1512 C CA . PRO A 1 197 ? -1.707 4.967 -9.282 1.00 71.62 197 PRO A CA 1
ATOM 1513 C C . PRO A 1 197 ? -3.051 5.533 -9.733 1.00 71.62 197 PRO A C 1
ATOM 1515 O O . PRO A 1 197 ? -3.368 6.707 -9.495 1.00 71.62 197 PRO A O 1
ATOM 1518 N N . SER A 1 198 ? -3.836 4.701 -10.413 1.00 81.88 198 SER A N 1
ATOM 1519 C CA . SER A 1 198 ? -5.134 5.138 -10.924 1.00 81.88 198 SER A CA 1
ATOM 1520 C C . SER A 1 198 ? -6.038 5.603 -9.767 1.00 81.88 198 SER A C 1
ATOM 1522 O O . SER A 1 198 ? -5.892 5.125 -8.637 1.00 81.88 198 SER A O 1
ATOM 1524 N N . PRO A 1 199 ? -7.008 6.510 -10.001 1.00 83.25 199 PRO A N 1
ATOM 1525 C CA . PRO A 1 199 ? -7.905 6.970 -8.936 1.00 83.25 199 PRO A CA 1
ATOM 1526 C C . PRO A 1 199 ? -8.625 5.824 -8.207 1.00 83.25 199 PRO A C 1
ATOM 1528 O O . PRO A 1 199 ? -8.880 5.914 -7.008 1.00 83.25 199 PRO A O 1
ATOM 1531 N N . LEU A 1 200 ? -8.907 4.727 -8.921 1.00 85.44 200 LEU A N 1
ATOM 1532 C CA . LEU A 1 200 ? -9.505 3.518 -8.358 1.00 85.44 200 LEU A CA 1
ATOM 1533 C C . LEU A 1 200 ? -8.546 2.785 -7.414 1.00 85.44 200 LEU A C 1
ATOM 1535 O O . LEU A 1 200 ? -8.941 2.420 -6.312 1.00 85.44 200 LEU A O 1
ATOM 1539 N N . GLU A 1 201 ? -7.285 2.603 -7.803 1.00 84.88 201 GLU A N 1
ATOM 1540 C CA . GLU A 1 201 ? -6.266 1.985 -6.944 1.00 84.88 201 GLU A CA 1
ATOM 1541 C C . GLU A 1 201 ? -6.017 2.802 -5.676 1.00 84.88 201 GLU A C 1
ATOM 1543 O O . GLU A 1 201 ? -5.903 2.239 -4.587 1.00 84.88 201 GLU A O 1
ATOM 1548 N N . LEU A 1 202 ? -5.991 4.133 -5.798 1.00 86.25 202 LEU A N 1
ATOM 1549 C CA . LEU A 1 202 ? -5.854 5.019 -4.647 1.00 86.25 202 LEU A CA 1
ATOM 1550 C C . LEU A 1 202 ? -7.034 4.854 -3.679 1.00 86.25 202 LEU A C 1
ATOM 1552 O O . LEU A 1 202 ? -6.830 4.781 -2.467 1.00 86.25 202 LEU A O 1
ATOM 1556 N N . LEU A 1 203 ? -8.258 4.745 -4.204 1.00 88.56 203 LEU A N 1
ATOM 1557 C CA . LEU A 1 203 ? -9.447 4.506 -3.389 1.00 88.56 203 LEU A CA 1
ATOM 1558 C C . LEU A 1 203 ? -9.374 3.155 -2.665 1.00 88.56 203 LEU A C 1
ATOM 1560 O O . LEU A 1 203 ? -9.663 3.099 -1.471 1.00 88.56 203 LEU A O 1
ATOM 1564 N N . TYR A 1 204 ? -8.939 2.090 -3.348 1.00 90.44 204 TYR A N 1
ATOM 1565 C CA . TYR A 1 204 ? -8.726 0.780 -2.722 1.00 90.44 204 TYR A CA 1
ATOM 1566 C C . TYR A 1 204 ? -7.678 0.835 -1.609 1.00 90.44 204 TYR A C 1
ATOM 1568 O O . TYR A 1 204 ? -7.885 0.244 -0.550 1.00 90.44 204 TYR A O 1
ATOM 1576 N N . LEU A 1 205 ? -6.582 1.570 -1.811 1.00 88.88 205 LEU A N 1
ATOM 1577 C CA . LEU A 1 205 ? -5.531 1.725 -0.807 1.00 88.88 205 LEU A CA 1
ATOM 1578 C C . LEU A 1 205 ? -6.038 2.475 0.431 1.00 88.88 205 LEU A C 1
ATOM 1580 O O . LEU A 1 205 ? -5.796 2.041 1.556 1.00 88.88 205 LEU A O 1
ATOM 1584 N N . ILE A 1 206 ? -6.777 3.572 0.231 1.00 90.19 206 ILE A N 1
ATOM 1585 C CA . ILE A 1 206 ? -7.378 4.349 1.323 1.00 90.19 206 ILE A CA 1
ATOM 1586 C C . ILE A 1 206 ? -8.398 3.494 2.078 1.00 90.19 206 ILE A C 1
ATOM 1588 O O . ILE A 1 206 ? -8.347 3.420 3.305 1.00 90.19 206 ILE A O 1
ATOM 1592 N N . ALA A 1 207 ? -9.290 2.803 1.364 1.00 92.12 207 ALA A N 1
ATOM 1593 C CA . ALA A 1 207 ? -10.275 1.913 1.972 1.00 92.12 207 ALA A CA 1
ATOM 1594 C C . ALA A 1 207 ? -9.600 0.781 2.764 1.00 92.12 207 ALA A C 1
ATOM 1596 O O . ALA A 1 207 ? -9.997 0.496 3.895 1.00 92.12 207 ALA A O 1
ATOM 1597 N N . GLY A 1 208 ? -8.541 0.185 2.209 1.00 92.38 208 GLY A N 1
ATOM 1598 C CA . GLY A 1 208 ? -7.727 -0.825 2.878 1.00 92.38 208 GLY A CA 1
ATOM 1599 C C . GLY A 1 208 ? -7.061 -0.294 4.147 1.00 92.38 208 GLY A C 1
ATOM 1600 O O . GLY A 1 208 ? -7.138 -0.942 5.187 1.00 92.38 208 GLY A O 1
ATOM 1601 N N . ALA A 1 209 ? -6.478 0.907 4.101 1.00 90.69 209 ALA A N 1
ATOM 1602 C CA . ALA A 1 209 ? -5.840 1.543 5.252 1.00 90.69 209 ALA A CA 1
ATOM 1603 C C . ALA A 1 209 ? -6.841 1.863 6.374 1.00 90.69 209 ALA A C 1
ATOM 1605 O O . ALA A 1 209 ? -6.569 1.585 7.544 1.00 90.69 209 ALA A O 1
ATOM 1606 N N . VAL A 1 210 ? -8.017 2.395 6.028 1.00 92.56 210 VAL A N 1
ATOM 1607 C CA . VAL A 1 210 ? -9.091 2.677 6.994 1.00 92.56 210 VAL A CA 1
ATOM 1608 C C . VAL A 1 210 ? -9.604 1.382 7.621 1.00 92.56 210 VAL A C 1
ATOM 1610 O O . VAL A 1 210 ? -9.716 1.296 8.843 1.00 92.56 210 VAL A O 1
ATOM 1613 N N . CYS A 1 211 ? -9.853 0.351 6.809 1.00 93.62 211 CYS A N 1
ATOM 1614 C CA . CYS A 1 211 ? -10.277 -0.960 7.293 1.00 93.62 211 CYS A CA 1
ATOM 1615 C C . CYS A 1 211 ? -9.233 -1.567 8.243 1.00 93.62 211 CYS A C 1
ATOM 1617 O O . CYS A 1 211 ? -9.563 -1.990 9.350 1.00 93.62 211 CYS A O 1
ATOM 1619 N N . PHE A 1 212 ? -7.957 -1.530 7.859 1.00 92.50 212 PHE A N 1
ATOM 1620 C CA . PHE A 1 212 ? -6.859 -2.041 8.672 1.00 92.50 212 PHE A CA 1
ATOM 1621 C C . PHE A 1 212 ? -6.714 -1.287 10.003 1.00 92.50 212 PHE A C 1
ATOM 1623 O O . PHE A 1 212 ? -6.515 -1.906 11.051 1.00 92.50 212 PHE A O 1
ATOM 1630 N N . SER A 1 213 ? -6.872 0.039 9.992 1.00 92.06 213 SER A N 1
ATOM 1631 C CA . SER A 1 213 ? -6.848 0.864 11.204 1.00 92.06 213 SER A CA 1
ATOM 1632 C C . SER A 1 213 ? -8.002 0.526 12.153 1.00 92.06 213 SER A C 1
ATOM 1634 O O . SER A 1 213 ? -7.767 0.289 13.339 1.00 92.06 213 SER A O 1
ATOM 1636 N N . LEU A 1 214 ? -9.228 0.410 11.631 1.00 92.06 214 LEU A N 1
ATOM 1637 C CA . LEU A 1 214 ? -10.400 0.016 12.416 1.00 92.06 214 LEU A CA 1
ATOM 1638 C C . LEU A 1 214 ? -10.236 -1.380 13.024 1.00 92.06 214 LEU A C 1
ATOM 1640 O O . LEU A 1 214 ? -10.490 -1.562 14.213 1.00 92.06 214 LEU A O 1
ATOM 1644 N N . LEU A 1 215 ? -9.764 -2.352 12.238 1.00 92.31 215 LEU A N 1
ATOM 1645 C CA . LEU A 1 215 ? -9.490 -3.707 12.722 1.00 92.31 215 LEU A CA 1
ATOM 1646 C C . LEU A 1 215 ? -8.451 -3.704 13.845 1.00 92.31 215 LEU A C 1
ATOM 1648 O O . LEU A 1 215 ? -8.651 -4.356 14.866 1.00 92.31 215 LEU A O 1
ATOM 1652 N N . THR A 1 216 ? -7.372 -2.937 13.691 1.00 90.38 216 THR A N 1
ATOM 1653 C CA . THR A 1 216 ? -6.312 -2.826 14.706 1.00 90.38 216 THR A CA 1
ATOM 1654 C C . THR A 1 216 ? -6.845 -2.240 16.010 1.00 90.38 216 THR A C 1
ATOM 1656 O O . THR A 1 216 ? -6.563 -2.763 17.090 1.00 90.38 216 THR A O 1
ATOM 1659 N N . GLY A 1 217 ? -7.651 -1.183 15.922 1.00 89.69 217 GLY A N 1
ATOM 1660 C CA . GLY A 1 217 ? -8.280 -0.559 17.079 1.00 89.69 217 GLY A CA 1
ATOM 1661 C C . GLY A 1 217 ? -9.237 -1.477 17.820 1.00 89.69 217 GLY A C 1
ATOM 1662 O O . GLY A 1 217 ? -9.164 -1.601 19.043 1.00 89.69 217 GLY A O 1
ATOM 1663 N N . LEU A 1 218 ? -10.094 -2.168 17.065 1.00 90.62 218 LEU A N 1
ATOM 1664 C CA . LEU A 1 218 ? -11.012 -3.161 17.611 1.00 90.62 218 LEU A CA 1
ATOM 1665 C C . LEU A 1 218 ? -10.244 -4.285 18.304 1.00 90.62 218 LEU A C 1
ATOM 1667 O O . LEU A 1 218 ? -10.531 -4.569 19.460 1.00 90.62 218 LEU A O 1
ATOM 1671 N N . LEU A 1 219 ? -9.235 -4.873 17.650 1.00 90.19 219 LEU A N 1
ATOM 1672 C CA . LEU A 1 219 ? -8.396 -5.930 18.228 1.00 90.19 219 LEU A CA 1
ATOM 1673 C C . LEU A 1 219 ? -7.718 -5.484 19.529 1.00 90.19 219 LEU A C 1
ATOM 1675 O O . LEU A 1 219 ? -7.696 -6.239 20.503 1.00 90.19 219 LEU A O 1
ATOM 1679 N N . SER A 1 220 ? -7.216 -4.249 19.563 1.00 87.06 220 SER A N 1
ATOM 1680 C CA . SER A 1 220 ? -6.536 -3.687 20.734 1.00 87.06 220 SER A CA 1
ATOM 1681 C C . SER A 1 220 ? -7.483 -3.497 21.923 1.00 87.06 220 SER A C 1
ATOM 1683 O O . SER A 1 220 ? -7.102 -3.771 23.059 1.00 87.06 220 SER A O 1
ATOM 1685 N N . ALA A 1 221 ? -8.727 -3.073 21.682 1.00 85.31 221 ALA A N 1
ATOM 1686 C CA . ALA A 1 221 ? -9.742 -2.888 22.724 1.00 85.31 221 ALA A CA 1
ATOM 1687 C C . ALA A 1 221 ? -10.441 -4.194 23.139 1.00 85.31 221 ALA A C 1
ATOM 1689 O O . ALA A 1 221 ? -10.966 -4.303 24.251 1.00 85.31 221 ALA A O 1
ATOM 1690 N N . LEU A 1 222 ? -10.425 -5.210 22.274 1.00 85.25 222 LEU A N 1
ATOM 1691 C CA . LEU A 1 222 ? -11.091 -6.484 22.526 1.00 85.25 222 LEU A CA 1
ATOM 1692 C C . LEU A 1 222 ? -10.450 -7.224 23.709 1.00 85.25 222 LEU A C 1
ATOM 1694 O O . LEU A 1 222 ? -11.169 -7.704 24.585 1.00 85.25 222 LEU A O 1
ATOM 1698 N N . LEU A 1 223 ? -9.114 -7.232 23.795 1.00 79.06 223 LEU A N 1
ATOM 1699 C CA . LEU A 1 223 ? -8.359 -7.854 24.892 1.00 79.06 223 LEU A CA 1
ATOM 1700 C C . LEU A 1 223 ? -8.780 -7.345 26.294 1.00 79.06 223 LEU A C 1
ATOM 1702 O O . LEU A 1 223 ? -9.185 -8.171 27.117 1.00 79.06 223 LEU A O 1
ATOM 1706 N N . PRO A 1 224 ? -8.754 -6.030 26.595 1.00 71.44 224 PRO A N 1
ATOM 1707 C CA . PRO A 1 224 ? -9.213 -5.509 27.883 1.00 71.44 224 PRO A CA 1
ATOM 1708 C C . PRO A 1 224 ? -10.737 -5.577 28.056 1.00 71.44 224 PRO A C 1
ATOM 1710 O O . PRO A 1 224 ? -11.209 -5.779 29.170 1.00 71.44 224 PRO A O 1
ATOM 1713 N N . SER A 1 225 ? -11.543 -5.488 26.991 1.00 73.94 225 SER A N 1
ATOM 1714 C CA . SER A 1 225 ? -13.002 -5.646 27.133 1.00 73.94 225 SER A CA 1
ATOM 1715 C C . SER A 1 225 ? -13.391 -7.040 27.655 1.00 73.94 225 SER A C 1
ATOM 1717 O O . SER A 1 225 ? -14.295 -7.176 28.482 1.00 73.94 225 SER A O 1
ATOM 1719 N N . LEU A 1 226 ? -12.658 -8.085 27.248 1.00 71.75 226 LEU A N 1
ATOM 1720 C CA . LEU A 1 226 ? -12.875 -9.453 27.720 1.00 71.75 226 LEU A CA 1
ATOM 1721 C C . LEU A 1 226 ? -12.500 -9.631 29.196 1.00 71.75 226 LEU A C 1
ATOM 1723 O O . LEU A 1 226 ? -13.143 -10.420 29.895 1.00 71.75 226 LEU A O 1
ATOM 1727 N N . SER A 1 227 ? -11.496 -8.905 29.699 1.00 67.12 227 SER A N 1
ATOM 1728 C CA . SER A 1 227 ? -11.137 -8.970 31.121 1.00 67.12 227 SER A CA 1
ATOM 1729 C C . SER A 1 227 ? -12.210 -8.334 32.015 1.00 67.12 227 SER A C 1
ATOM 1731 O O . SER A 1 227 ? -12.472 -8.853 33.101 1.00 67.12 227 SER A O 1
ATOM 1733 N N . VAL A 1 228 ? -12.927 -7.308 31.535 1.00 64.69 228 VAL A N 1
ATOM 1734 C CA . VAL A 1 228 ? -14.118 -6.732 32.202 1.00 64.69 228 VAL A CA 1
ATOM 1735 C C . VAL A 1 228 ? -15.281 -7.727 32.259 1.00 64.69 228 VAL A C 1
ATOM 1737 O O . VAL A 1 228 ? -16.025 -7.781 33.238 1.00 64.69 228 VAL A O 1
ATOM 1740 N N . ILE A 1 229 ? -15.439 -8.558 31.226 1.00 63.28 229 ILE A N 1
ATOM 1741 C CA . ILE A 1 229 ? -16.475 -9.599 31.203 1.00 63.28 229 ILE A CA 1
ATOM 1742 C C . ILE A 1 229 ? -16.149 -10.717 32.199 1.00 63.28 229 ILE A C 1
ATOM 1744 O O . ILE A 1 229 ? -17.070 -11.280 32.791 1.00 63.28 229 ILE A O 1
ATOM 1748 N N . ARG A 1 230 ? -14.865 -11.036 32.398 1.00 60.91 230 ARG A N 1
ATOM 1749 C CA . ARG A 1 230 ? -14.405 -12.125 33.278 1.00 60.91 230 ARG A CA 1
ATOM 1750 C C . ARG A 1 230 ? -14.204 -11.724 34.738 1.00 60.91 230 ARG A C 1
ATOM 1752 O O . ARG A 1 230 ? -14.166 -12.610 35.582 1.00 60.91 230 ARG A O 1
ATOM 1759 N N . THR A 1 231 ? -14.089 -10.437 35.052 1.00 57.34 231 THR A N 1
ATOM 1760 C CA . THR A 1 231 ? -13.905 -9.988 36.437 1.00 57.34 231 THR A CA 1
ATOM 1761 C C . THR A 1 231 ? -15.207 -10.139 37.223 1.00 57.34 231 THR A C 1
ATOM 1763 O O . THR A 1 231 ? -16.239 -9.508 36.944 1.00 57.34 231 THR A O 1
ATOM 1766 N N . GLU A 1 232 ? -15.178 -11.048 38.197 1.00 51.31 232 GLU A N 1
ATOM 1767 C CA . GLU A 1 232 ? -16.311 -11.306 39.070 1.00 51.31 232 GLU A CA 1
ATOM 1768 C C . GLU A 1 232 ? -16.587 -10.090 39.971 1.00 51.31 232 GLU A C 1
ATOM 1770 O O . GLU A 1 232 ? -15.660 -9.493 40.518 1.00 51.31 232 GLU A O 1
ATOM 1775 N N . PRO A 1 233 ? -17.866 -9.702 40.143 1.00 52.31 233 PRO A N 1
ATOM 1776 C CA . PRO A 1 233 ? -18.257 -8.515 40.910 1.00 52.31 233 PRO A CA 1
ATOM 1777 C C . PRO A 1 233 ? -17.805 -8.532 42.380 1.00 52.31 233 PRO A C 1
ATOM 1779 O O . PRO A 1 233 ? -17.792 -7.481 43.012 1.00 52.31 233 PRO A O 1
ATOM 1782 N N . TYR A 1 234 ? -17.424 -9.696 42.910 1.00 49.47 234 TYR A N 1
ATOM 1783 C CA . TYR A 1 234 ? -17.009 -9.872 44.298 1.00 49.47 234 TYR A CA 1
ATOM 1784 C C . TYR A 1 234 ? -15.643 -9.230 44.616 1.00 49.47 234 TYR A C 1
ATOM 1786 O O . TYR A 1 234 ? -15.480 -8.650 45.686 1.00 49.47 234 TYR A O 1
ATOM 1794 N N . GLU A 1 235 ? -14.679 -9.230 43.685 1.00 53.78 235 GLU A N 1
ATOM 1795 C CA . GLU A 1 235 ? -13.371 -8.589 43.928 1.00 53.78 235 GLU A CA 1
ATOM 1796 C C . GLU A 1 235 ? -13.410 -7.061 43.811 1.00 53.78 235 GLU A C 1
ATOM 1798 O O . GLU A 1 235 ? -12.654 -6.373 44.492 1.00 53.78 235 GLU A O 1
ATOM 1803 N N . ALA A 1 236 ? -14.323 -6.515 43.002 1.00 50.91 236 ALA A N 1
ATOM 1804 C CA . ALA A 1 236 ? -14.440 -5.071 42.794 1.00 50.91 236 ALA A CA 1
ATOM 1805 C C . ALA A 1 236 ? -14.916 -4.309 44.047 1.00 50.91 236 ALA A C 1
ATOM 1807 O O . ALA A 1 236 ? -14.656 -3.114 44.164 1.00 50.91 236 ALA A O 1
ATOM 1808 N N . ILE A 1 237 ? -15.601 -4.991 44.973 1.00 52.78 237 ILE A N 1
ATOM 1809 C CA . ILE A 1 237 ? -16.045 -4.419 46.253 1.00 52.78 237 ILE A CA 1
ATOM 1810 C C . ILE A 1 237 ? -14.959 -4.589 47.328 1.00 52.78 237 ILE A C 1
ATOM 1812 O O . ILE A 1 237 ? -14.756 -3.682 48.125 1.00 52.78 237 ILE A O 1
ATOM 1816 N N . ARG A 1 238 ? -14.197 -5.694 47.310 1.00 50.12 238 ARG A N 1
ATOM 1817 C CA . ARG A 1 238 ? -13.116 -5.946 48.281 1.00 50.12 238 ARG A CA 1
ATOM 1818 C C . ARG A 1 238 ? -11.841 -5.131 48.023 1.00 50.12 238 ARG A C 1
ATOM 1820 O O . ARG A 1 238 ? -11.032 -4.997 48.924 1.00 50.12 238 ARG A O 1
ATOM 1827 N N . SER A 1 239 ? -11.639 -4.605 46.813 1.00 46.09 239 SER A N 1
ATOM 1828 C CA . SER A 1 239 ? -10.513 -3.707 46.496 1.00 46.09 239 SER A CA 1
ATOM 1829 C C . SER A 1 239 ? -10.807 -2.221 46.750 1.00 46.09 239 SER A C 1
ATOM 1831 O O . SER A 1 239 ? -9.999 -1.376 46.372 1.00 46.09 239 SER A O 1
ATOM 1833 N N . ALA A 1 240 ? -12.003 -1.894 47.249 1.00 46.31 240 ALA A N 1
ATOM 1834 C CA . ALA A 1 240 ? -12.418 -0.533 47.600 1.00 46.31 240 ALA A CA 1
ATOM 1835 C C . ALA A 1 240 ? -12.377 -0.266 49.121 1.00 46.31 240 ALA A C 1
ATOM 1837 O O . ALA A 1 240 ? -12.678 0.853 49.539 1.00 46.31 240 ALA A O 1
ATOM 1838 N N . GLU A 1 241 ? -12.002 -1.279 49.908 1.00 40.31 241 GLU A N 1
ATOM 1839 C CA . GLU A 1 241 ? -11.435 -1.168 51.261 1.00 40.31 241 GLU A CA 1
ATOM 1840 C C . GLU A 1 241 ? -9.905 -1.187 51.166 1.00 40.31 241 GLU A C 1
ATOM 1842 O O . GLU A 1 241 ? -9.268 -0.404 51.903 1.00 40.31 241 GLU A O 1
#

Foldseek 3Di:
DQDWDDDLNDTDGDPDQDDDPLDPVVNPDDDDDPVVVVVSLVNNVPGNPDHDDDDPPDDPDDDDDDDPVDDLVVVQVVCCVVDPPDHDDDPCVVVVVVVVVVVVVVVVVVVVVVVVLVVVLQVLLVVLLVVCVVCLVVVLVCVVVPDDLVNVLVVLLVVLLVVLLVVLVVVLVVVVVVVVVVCVVCCVPVSHPDDDPDPVVSVVVSVVSSVVSNVSSNSSSVVSSVVSVVDDSVVSVVVVD

pLDDT: mean 81.1, std 10.83, range [40.31, 96.06]

Radius of gyration: 33.36 Å; chains: 1; bounding box: 62×42×97 Å

Secondary structure (DSSP, 8-state):
---EEEETTEEEE----PPP-S-HHHHT-----HHHHHHHHHHHHHH-SS-----TT--S----PPPTTS-HHHHHHHHHHHSTT-----HHHHHHHHHHHHHHHHHHHHHHHHHHHHHHHHHHHHHHHHHHHHTHHHHHHHHHTT--HHHHHHHHHHHHHHHHHHHHHHHHHHHHHHHHHHHHHHHHHT-----PPPHHHHHHHHHHHHHHHHHHHHHHHHHHHHHHHHS-HHHHHHT--

Sequence (241 aa):
MGDNIPFFGTTFQVAGTMEPTGMDFFDRSGFMSLESAYKMAGNSKVKAIKPIEIGRDSISTVLVQVGEEFTPDRVAIRIEHDIAGVKALVSDTVISTVRKQLSGLIQAIVVISTILWFIVLLIMAFAFYMIVNERRREIGLMRAIGANRMHIASILLIEASLLSAGGAVLGVALGFGLLLTFKNLMLHYLKLPYLFPSPLELLYLIAGAVCFSLLTGLLSALLPSLSVIRTEPYEAIRSAE